Protein AF-A0A916WJA3-F1 (afdb_monomer_lite)

Sequence (221 aa):
MTQLPQGWVTLRSTSTRRLLWSAPPPGRLSLGFLVVILGLQFVIRAVLSWVFDTNGWPGVIVLLVALALAIISVYLFRSPGSEWARLNFDESLVRDGRVKTPFDQITDATFMTMQHRGHIDSYLGFGASVEKSTYVRVKSPHLPELDEASRELVAEVLRRSPIRIPEPVADKYDPTGKFGWMDHPNSLSKDEAIEFVLHTPESGEPVRAPERPKSIRVDED

Foldseek 3Di:
DDDDDADKDFQPFFDPDDPPPPDPPVPCCDPVNVVLVVVVVVLVVVLVVCVVPPDNPVNVVSVVVNVVVVVVCCVVVVQVPFRGWIAHPVQQWIDTRHDIAHLQQFAWWFWDWDDDPNWIWIWIFIGHPPDRRDIATQDTLPTGHGDQVSLVVVLVSLVSHNYDDDQQDCDPVRVPSPCSCVVRVGIDGSVQSNCCSNCPDDNPDDDDRPDDPDPDPPPDD

Radius of gyration: 24.75 Å; chains: 1; bounding box: 76×36×76 Å

pLDDT: mean 71.82, std 15.02, range [33.28, 94.56]

Secondary structure (DSSP, 8-state):
-PPPPPSEEE--BS----STT----TT---HHHHHHHHHHHHHHHHHHHHHTSS--HHHHHHHHHHHHHHHHHHHHHS-------EEETTTTEEEETTEEEEGGG--EEEEEEEEETTEEEEEEEEEETTEEEEEEEEE-SSSPPBPHHHHHHHHHHHHHS---PPPPP-BTTBTT-TTHHHHSTTB--HHHHHHHHHSPPPTTSPPPPP-PPP-------

Structure (mmCIF, N/CA/C/O backbone):
data_AF-A0A916WJA3-F1
#
_entry.id   AF-A0A916WJA3-F1
#
loop_
_atom_site.group_PDB
_atom_site.id
_atom_site.type_symbol
_atom_site.label_atom_id
_atom_site.label_alt_id
_atom_site.label_comp_id
_atom_site.label_asym_id
_atom_site.label_entity_id
_atom_site.label_seq_id
_atom_site.pdbx_PDB_ins_code
_atom_site.Cartn_x
_atom_site.Cartn_y
_atom_site.Cartn_z
_atom_site.occupancy
_atom_site.B_iso_or_equiv
_atom_site.auth_seq_id
_atom_site.auth_comp_id
_atom_site.auth_asym_id
_atom_site.auth_atom_id
_atom_site.pdbx_PDB_model_num
ATOM 1 N N . MET A 1 1 ? -26.137 -0.053 -5.778 1.00 49.47 1 MET A N 1
ATOM 2 C CA . MET A 1 1 ? -25.255 -1.237 -5.821 1.00 49.47 1 MET A CA 1
ATOM 3 C C . MET A 1 1 ? -24.320 -1.054 -7.002 1.00 49.47 1 MET A C 1
ATOM 5 O O . MET A 1 1 ? -24.767 -1.199 -8.132 1.00 49.47 1 MET A O 1
ATOM 9 N N . THR A 1 2 ? -23.083 -0.623 -6.755 1.00 61.38 2 THR A N 1
ATOM 10 C CA . THR A 1 2 ? -22.068 -0.442 -7.802 1.00 61.38 2 THR A CA 1
ATOM 11 C C . THR A 1 2 ? -21.658 -1.822 -8.315 1.00 61.38 2 THR A C 1
ATOM 13 O O . THR A 1 2 ? -21.335 -2.707 -7.523 1.00 61.38 2 THR A O 1
ATOM 16 N N . GLN A 1 3 ? -21.748 -2.050 -9.624 1.00 82.06 3 GLN A N 1
ATOM 17 C CA . GLN A 1 3 ? -21.348 -3.318 -10.229 1.00 82.06 3 GLN A CA 1
ATOM 18 C C . GLN A 1 3 ? -19.832 -3.485 -10.070 1.00 82.06 3 GLN A C 1
ATOM 20 O O . GLN A 1 3 ? -19.071 -2.611 -10.484 1.00 82.06 3 GLN A O 1
ATOM 25 N N . LEU A 1 4 ? -19.398 -4.583 -9.446 1.00 87.31 4 LEU A N 1
ATOM 26 C CA . LEU A 1 4 ? -17.973 -4.831 -9.242 1.00 87.31 4 LEU A CA 1
ATOM 27 C C . LEU A 1 4 ? -17.300 -5.186 -10.568 1.00 87.31 4 LEU A C 1
ATOM 29 O O . LEU A 1 4 ? -17.885 -5.910 -11.380 1.00 87.31 4 LEU A O 1
ATOM 33 N N . PRO A 1 5 ? -16.084 -4.676 -10.802 1.00 88.19 5 PRO A N 1
ATOM 34 C CA . PRO A 1 5 ? -15.369 -4.948 -12.030 1.00 88.19 5 PRO A CA 1
ATOM 35 C C . PRO A 1 5 ? -14.876 -6.396 -12.058 1.00 88.19 5 PRO A C 1
ATOM 37 O O . PRO A 1 5 ? -14.436 -6.933 -11.041 1.00 88.19 5 PRO A O 1
ATOM 40 N N . GLN A 1 6 ? -14.928 -7.000 -13.243 1.00 88.69 6 GLN A N 1
ATOM 41 C CA . GLN A 1 6 ? -14.417 -8.347 -13.486 1.00 88.69 6 GLN A CA 1
ATOM 42 C C . GLN A 1 6 ? -12.920 -8.307 -13.811 1.00 88.69 6 GLN A C 1
ATOM 44 O O . GLN A 1 6 ? -12.450 -7.436 -14.551 1.00 88.69 6 GLN A O 1
ATOM 49 N N . GLY A 1 7 ? -12.178 -9.279 -13.286 1.00 89.56 7 GLY A N 1
ATOM 50 C CA . GLY A 1 7 ? -10.743 -9.428 -13.487 1.00 89.56 7 GLY A CA 1
ATOM 51 C C . GLY A 1 7 ? -9.876 -8.408 -12.742 1.00 89.56 7 GLY A C 1
ATOM 52 O O . GLY A 1 7 ? -10.267 -7.794 -11.751 1.00 89.56 7 GLY A O 1
ATOM 53 N N . TRP A 1 8 ? -8.633 -8.262 -13.209 1.00 87.62 8 TRP A N 1
ATOM 54 C CA . TRP A 1 8 ? -7.636 -7.403 -12.572 1.00 87.62 8 TRP A CA 1
ATOM 55 C C . TRP A 1 8 ? -7.887 -5.925 -12.874 1.00 87.62 8 TRP A C 1
ATOM 57 O O . TRP A 1 8 ? -7.626 -5.452 -13.981 1.00 87.62 8 TRP A O 1
ATOM 67 N N . VAL A 1 9 ? -8.288 -5.173 -11.854 1.00 88.75 9 VAL A N 1
ATOM 68 C CA . VAL A 1 9 ? -8.380 -3.714 -11.890 1.00 88.75 9 VAL A CA 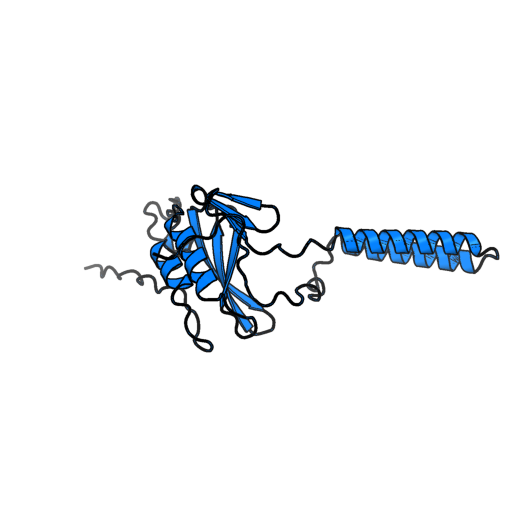1
ATOM 69 C C . VAL A 1 9 ? -7.153 -3.101 -11.255 1.00 88.75 9 VAL A C 1
ATOM 71 O O . VAL A 1 9 ? -6.703 -3.513 -10.193 1.00 88.75 9 VAL A O 1
ATOM 74 N N . THR A 1 10 ? -6.593 -2.099 -11.915 1.00 84.56 10 THR A N 1
ATOM 75 C CA . THR A 1 10 ? -5.439 -1.369 -11.392 1.00 84.56 10 THR A CA 1
ATOM 76 C C . THR A 1 10 ? -5.953 -0.203 -10.561 1.00 84.56 10 THR A C 1
ATOM 78 O O . THR A 1 10 ? -6.730 0.592 -11.087 1.00 84.56 10 THR A O 1
ATOM 81 N N . LEU A 1 11 ? -5.520 -0.073 -9.303 1.00 76.88 11 LEU A N 1
ATOM 82 C CA . LEU A 1 11 ? -5.806 1.129 -8.523 1.00 76.88 11 LEU A CA 1
ATOM 83 C C . LEU A 1 11 ? -5.098 2.299 -9.195 1.00 76.88 11 LEU A C 1
ATOM 85 O O . LEU A 1 11 ? -3.866 2.393 -9.204 1.00 76.88 11 LEU A O 1
ATOM 89 N N . ARG A 1 12 ? -5.882 3.160 -9.841 1.00 61.88 12 ARG A N 1
ATOM 90 C CA . ARG A 1 12 ? -5.359 4.231 -10.678 1.00 61.88 12 ARG A CA 1
ATOM 91 C C . ARG A 1 12 ? -4.970 5.404 -9.788 1.00 61.88 12 ARG A C 1
ATOM 93 O O . ARG A 1 12 ? -5.624 6.435 -9.776 1.00 61.88 12 ARG A O 1
ATOM 100 N N . SER A 1 13 ? -3.860 5.271 -9.065 1.00 53.88 13 SER A N 1
ATOM 101 C CA . SER A 1 13 ? -3.160 6.448 -8.551 1.00 53.88 13 SER A CA 1
ATOM 102 C C . SER A 1 13 ? -2.548 7.162 -9.753 1.00 53.88 13 SER A C 1
ATOM 104 O O . SER A 1 13 ? -1.545 6.727 -10.329 1.00 53.88 13 SER A O 1
ATOM 106 N N . THR A 1 14 ? -3.199 8.225 -10.217 1.00 42.72 14 THR A N 1
ATOM 107 C CA . THR A 1 14 ? -2.617 9.076 -11.251 1.00 42.72 14 THR A CA 1
ATOM 108 C C . THR A 1 14 ? -1.293 9.655 -10.722 1.00 42.72 14 THR A C 1
ATOM 110 O O . THR A 1 14 ? -1.189 10.095 -9.588 1.00 42.72 14 THR A O 1
ATOM 113 N N . SER A 1 15 ? -0.255 9.630 -11.560 1.00 39.31 15 SER A N 1
ATOM 114 C CA . SER A 1 15 ? 1.152 9.962 -11.267 1.00 39.31 15 SER A CA 1
ATOM 115 C C . SER A 1 15 ? 1.991 8.909 -10.532 1.00 39.31 15 SER A C 1
ATOM 117 O O . SER A 1 15 ? 2.261 8.964 -9.331 1.00 39.31 15 SER A O 1
ATOM 119 N N . THR A 1 16 ? 2.629 8.067 -11.342 1.00 38.56 16 THR A N 1
ATOM 120 C CA . THR A 1 16 ? 3.989 7.598 -11.052 1.00 38.56 16 THR A CA 1
ATOM 121 C C . THR A 1 16 ? 4.951 8.134 -12.111 1.00 38.56 16 THR A C 1
ATOM 123 O O . THR A 1 16 ? 5.572 7.386 -12.866 1.00 38.56 16 THR A O 1
ATOM 126 N N . ARG A 1 17 ? 5.109 9.463 -12.196 1.00 36.12 17 ARG A N 1
ATOM 127 C CA . ARG A 1 17 ? 6.334 10.013 -12.797 1.00 36.12 17 ARG A CA 1
ATOM 128 C C . ARG A 1 17 ? 7.438 10.046 -11.738 1.00 36.12 17 ARG A C 1
ATOM 130 O O . ARG A 1 17 ? 7.455 10.901 -10.867 1.00 36.12 17 ARG A O 1
ATOM 137 N N . ARG A 1 18 ? 8.408 9.144 -11.919 1.00 40.47 18 ARG A N 1
ATOM 138 C CA . ARG A 1 18 ? 9.789 9.195 -11.396 1.00 40.47 18 ARG A CA 1
ATOM 139 C C . ARG A 1 18 ? 9.963 9.129 -9.869 1.00 40.47 18 ARG A C 1
ATOM 141 O O . ARG A 1 18 ? 10.369 10.097 -9.240 1.00 40.47 18 ARG A O 1
ATOM 148 N N . LEU A 1 19 ? 9.924 7.904 -9.347 1.00 44.31 19 LEU A N 1
ATOM 149 C CA . LEU A 1 19 ? 10.770 7.476 -8.216 1.00 44.31 19 LEU A CA 1
ATOM 150 C C . LEU A 1 19 ? 12.229 7.167 -8.641 1.00 44.31 19 LEU A C 1
ATOM 152 O O . LEU A 1 19 ? 13.048 6.768 -7.828 1.00 44.31 19 LEU A O 1
ATOM 156 N N . LEU A 1 20 ? 12.587 7.385 -9.915 1.00 36.31 20 LEU A N 1
ATOM 157 C CA . LEU A 1 20 ? 13.882 6.992 -10.494 1.00 36.31 20 LEU A CA 1
ATOM 158 C C . LEU A 1 20 ? 15.037 8.001 -10.297 1.00 36.31 20 LEU A C 1
ATOM 160 O O . LEU A 1 20 ? 16.089 7.823 -10.900 1.00 36.31 20 LEU A O 1
ATOM 164 N N . TRP A 1 21 ? 14.851 9.068 -9.509 1.00 33.28 21 TRP A N 1
ATOM 165 C CA . TRP A 1 21 ? 15.881 10.103 -9.282 1.00 33.28 21 TRP A CA 1
ATOM 166 C C . TRP A 1 21 ? 16.101 10.453 -7.806 1.00 33.28 21 TRP A C 1
ATOM 168 O O . TRP A 1 21 ? 16.684 11.493 -7.505 1.00 33.28 21 TRP A O 1
ATOM 178 N N . SER A 1 22 ? 15.680 9.612 -6.859 1.00 38.25 22 SER A N 1
ATOM 179 C CA . SER A 1 22 ? 16.403 9.609 -5.589 1.00 38.25 22 SER A CA 1
ATOM 180 C C . SER A 1 22 ? 17.751 8.965 -5.880 1.00 38.25 22 SER A C 1
ATOM 182 O O . SER A 1 22 ? 17.839 7.744 -6.020 1.00 38.25 22 SER A O 1
ATOM 184 N N . ALA A 1 23 ? 18.791 9.794 -6.006 1.00 41.53 23 ALA A N 1
ATOM 185 C CA . ALA A 1 23 ? 20.144 9.336 -5.734 1.00 41.53 23 ALA A CA 1
ATOM 186 C C . ALA A 1 23 ? 20.084 8.438 -4.483 1.00 41.53 23 ALA A C 1
ATOM 188 O O . ALA A 1 23 ? 19.337 8.782 -3.554 1.00 41.53 23 ALA A O 1
ATOM 189 N N . PRO A 1 24 ? 20.772 7.279 -4.465 1.00 42.53 24 PRO A N 1
ATOM 190 C CA . PRO A 1 24 ? 20.816 6.454 -3.265 1.00 42.53 24 PRO A CA 1
ATOM 191 C C . PRO A 1 24 ? 21.131 7.379 -2.084 1.00 42.53 24 PRO A C 1
ATOM 193 O O . PRO A 1 24 ? 22.002 8.243 -2.237 1.00 42.53 24 PRO A O 1
ATOM 196 N N . PRO A 1 25 ? 20.381 7.292 -0.968 1.00 40.00 25 PRO A N 1
ATOM 197 C CA . PRO A 1 25 ? 20.554 8.220 0.139 1.00 40.00 25 PRO A CA 1
ATOM 198 C C . PRO A 1 25 ? 22.046 8.289 0.481 1.00 40.00 25 PRO A C 1
ATOM 200 O O . PRO A 1 25 ? 22.683 7.227 0.548 1.00 40.00 25 PRO A O 1
ATOM 203 N N . PRO A 1 26 ? 22.632 9.493 0.623 1.00 39.03 26 PRO A N 1
ATOM 204 C CA . PRO A 1 26 ? 24.050 9.628 0.926 1.00 39.03 26 PRO A CA 1
ATOM 205 C C . PRO A 1 26 ? 24.328 8.840 2.211 1.00 39.03 26 PRO A C 1
ATOM 207 O O . PRO A 1 26 ? 23.817 9.179 3.272 1.00 39.03 26 PRO A O 1
ATOM 210 N N . GLY A 1 2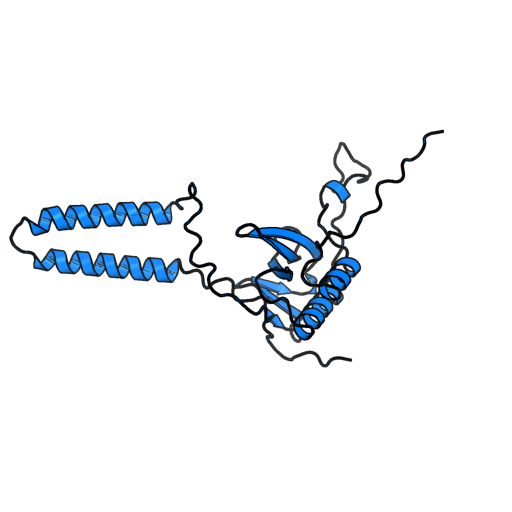7 ? 25.042 7.716 2.086 1.00 43.31 27 GLY A N 1
ATOM 211 C CA . GLY A 1 27 ? 25.304 6.783 3.191 1.00 43.31 27 GLY A CA 1
ATOM 212 C C . GLY A 1 27 ? 24.845 5.334 2.981 1.00 43.31 27 GLY A C 1
ATOM 213 O O . GLY A 1 27 ? 25.295 4.461 3.715 1.00 43.31 27 GLY A O 1
ATOM 214 N N . ARG A 1 28 ? 24.023 5.024 1.967 1.00 45.22 28 ARG A N 1
ATOM 215 C CA . ARG A 1 28 ? 23.730 3.635 1.552 1.00 45.22 28 ARG A CA 1
ATOM 216 C C . ARG A 1 28 ? 24.146 3.408 0.103 1.00 45.22 28 ARG A C 1
ATOM 218 O O . ARG A 1 28 ? 23.313 3.206 -0.777 1.00 45.22 28 ARG A O 1
ATOM 225 N N . LEU A 1 29 ? 25.454 3.425 -0.149 1.00 51.88 29 LEU A N 1
ATOM 226 C CA . LEU A 1 29 ? 25.991 2.753 -1.330 1.00 51.88 29 LEU A CA 1
ATOM 227 C C . LEU A 1 29 ? 25.698 1.267 -1.115 1.00 51.88 29 LEU A C 1
ATOM 229 O O . LEU A 1 29 ? 26.353 0.620 -0.300 1.00 51.88 29 LEU A O 1
ATOM 233 N N . SER A 1 30 ? 24.654 0.739 -1.756 1.00 60.44 30 SER A N 1
ATOM 234 C CA . SER A 1 30 ? 24.415 -0.701 -1.724 1.00 60.44 30 SER A CA 1
ATOM 235 C C . SER A 1 30 ? 25.691 -1.395 -2.203 1.00 60.44 30 SER A C 1
ATOM 237 O O . SER A 1 30 ? 26.372 -0.896 -3.102 1.00 60.44 30 SER A O 1
ATOM 239 N N . LEU A 1 31 ? 26.041 -2.529 -1.596 1.00 60.56 31 LEU A N 1
ATOM 240 C CA . LEU A 1 31 ? 27.260 -3.269 -1.935 1.00 60.56 31 LEU A CA 1
ATOM 241 C C . LEU A 1 31 ? 27.370 -3.496 -3.458 1.00 60.56 31 LEU A C 1
ATOM 243 O O . LEU A 1 31 ? 28.447 -3.363 -4.028 1.00 60.56 31 LEU A O 1
ATOM 247 N N . GLY A 1 32 ? 26.231 -3.697 -4.134 1.00 61.62 32 GLY A N 1
ATOM 248 C CA . GLY A 1 32 ? 26.143 -3.769 -5.594 1.00 61.62 32 GLY A CA 1
ATOM 249 C C . GLY A 1 32 ? 26.576 -2.492 -6.325 1.00 61.62 32 GLY A C 1
ATOM 250 O O . GLY A 1 32 ? 27.318 -2.574 -7.297 1.00 61.62 32 GLY A O 1
ATOM 251 N N . PHE A 1 33 ? 26.190 -1.305 -5.853 1.00 62.69 33 PHE A N 1
ATOM 252 C CA . PHE A 1 33 ? 26.620 -0.036 -6.453 1.00 62.69 33 PHE A CA 1
ATOM 253 C C . PHE A 1 33 ? 28.128 0.204 -6.271 1.00 62.69 33 PHE A C 1
ATOM 255 O O . PHE A 1 33 ? 28.798 0.693 -7.181 1.00 62.69 33 PHE A O 1
ATOM 262 N N . LEU A 1 34 ? 28.683 -0.207 -5.128 1.00 69.88 34 LEU A N 1
ATOM 263 C CA . LEU A 1 34 ? 30.118 -0.122 -4.847 1.00 69.88 34 LEU A CA 1
ATOM 264 C C . LEU A 1 34 ? 30.921 -1.090 -5.736 1.00 69.88 34 LEU A C 1
ATOM 266 O O . LEU A 1 34 ? 31.931 -0.695 -6.316 1.00 69.88 34 LEU A O 1
ATOM 270 N N . VAL A 1 35 ? 30.421 -2.316 -5.937 1.00 72.94 35 VAL A N 1
ATOM 271 C CA . VAL A 1 35 ? 30.985 -3.294 -6.886 1.00 72.94 35 VAL A CA 1
ATOM 272 C C . VAL A 1 35 ? 30.963 -2.757 -8.321 1.00 72.94 35 VAL A C 1
ATOM 274 O O . VAL A 1 35 ? 31.949 -2.914 -9.038 1.00 72.94 35 VAL A O 1
ATOM 277 N N . VAL A 1 36 ? 29.895 -2.065 -8.736 1.00 70.94 36 VAL A N 1
ATOM 278 C CA . VAL A 1 36 ? 29.819 -1.437 -10.067 1.00 70.94 36 VAL A CA 1
ATOM 279 C C . VAL A 1 36 ? 30.853 -0.319 -10.220 1.00 70.94 36 VAL A C 1
ATOM 281 O O . VAL A 1 36 ? 31.554 -0.285 -11.228 1.00 70.94 36 VAL A O 1
ATOM 284 N N . ILE A 1 37 ? 30.997 0.570 -9.230 1.00 73.00 37 ILE A N 1
ATOM 285 C CA . ILE A 1 37 ? 31.991 1.656 -9.281 1.00 73.00 37 ILE A CA 1
ATOM 286 C C . ILE A 1 37 ? 33.419 1.100 -9.303 1.00 73.00 37 ILE A C 1
ATOM 288 O O . ILE A 1 37 ? 34.231 1.544 -10.115 1.00 73.00 37 ILE A O 1
ATOM 292 N N . LEU A 1 38 ? 33.732 0.121 -8.449 1.00 77.25 38 LEU A N 1
ATOM 293 C CA . LEU A 1 38 ? 35.057 -0.507 -8.411 1.00 77.25 38 LEU A CA 1
ATOM 294 C C . LEU A 1 38 ? 35.360 -1.266 -9.706 1.00 77.25 38 LEU A C 1
ATOM 296 O O . LEU A 1 38 ? 36.458 -1.133 -10.245 1.00 77.25 38 LEU A O 1
ATOM 300 N N . GLY A 1 39 ? 34.379 -1.998 -10.241 1.00 76.38 39 GLY A N 1
ATOM 301 C CA . GLY A 1 39 ? 34.489 -2.670 -11.534 1.00 76.38 39 GLY A CA 1
ATOM 302 C C . GLY A 1 39 ? 34.737 -1.680 -12.672 1.00 76.38 39 GLY A C 1
ATOM 303 O O . GLY A 1 39 ? 35.631 -1.889 -13.489 1.00 76.38 39 GLY A O 1
ATOM 304 N N . LEU A 1 40 ? 34.021 -0.553 -12.684 1.00 76.62 40 LEU A N 1
ATOM 305 C CA . LEU A 1 40 ? 34.213 0.501 -13.675 1.00 76.62 40 LEU A CA 1
ATOM 306 C C . LEU A 1 40 ? 35.608 1.133 -13.572 1.00 76.62 40 LEU A C 1
ATOM 308 O O . LEU A 1 40 ? 36.266 1.318 -14.592 1.00 76.62 40 LEU A O 1
ATOM 312 N N . GLN A 1 41 ? 36.096 1.421 -12.362 1.00 75.38 41 GLN A N 1
ATOM 313 C CA . GLN A 1 41 ? 37.452 1.948 -12.178 1.00 75.38 41 GLN A CA 1
ATOM 314 C C . GLN A 1 41 ? 38.533 0.955 -12.607 1.00 75.38 41 GLN A C 1
ATOM 316 O O . GLN A 1 41 ? 39.533 1.366 -13.199 1.00 75.38 41 GLN A O 1
ATOM 321 N N . PHE A 1 42 ? 38.334 -0.337 -12.342 1.00 79.44 42 PHE A N 1
ATOM 322 C CA . PHE A 1 42 ? 39.243 -1.386 -12.790 1.00 79.44 42 PHE A CA 1
ATOM 323 C C . PHE A 1 42 ? 39.301 -1.453 -14.319 1.00 79.44 42 PHE A C 1
ATOM 325 O O . PHE A 1 42 ? 40.391 -1.428 -14.886 1.00 79.44 42 PHE A O 1
ATOM 332 N N . VAL A 1 43 ? 38.144 -1.443 -14.991 1.00 73.12 43 VAL A N 1
ATOM 333 C CA . VAL A 1 43 ? 38.067 -1.434 -16.460 1.00 73.12 43 VAL A CA 1
ATOM 334 C C . VAL A 1 43 ? 38.714 -0.178 -17.037 1.00 73.12 43 VAL A C 1
ATOM 336 O O . VAL A 1 43 ? 39.530 -0.286 -17.944 1.00 73.12 43 VAL A O 1
ATOM 339 N N . ILE A 1 44 ? 38.416 1.007 -16.496 1.00 75.50 44 ILE A N 1
ATOM 340 C CA . ILE A 1 44 ? 39.011 2.268 -16.960 1.00 75.50 44 ILE A CA 1
ATOM 341 C C . ILE A 1 44 ? 40.536 2.231 -16.821 1.00 75.50 44 ILE A C 1
ATOM 343 O O . ILE A 1 44 ? 41.235 2.594 -17.763 1.00 75.50 44 ILE A O 1
ATOM 347 N N . ARG A 1 45 ? 41.066 1.756 -15.685 1.00 73.56 45 ARG A N 1
ATOM 348 C CA . ARG A 1 45 ? 42.517 1.628 -15.476 1.00 73.56 45 ARG A CA 1
ATOM 349 C C . ARG A 1 45 ? 43.158 0.608 -16.411 1.00 73.56 45 ARG A C 1
ATOM 351 O O . ARG A 1 45 ? 44.205 0.914 -16.970 1.00 73.56 45 ARG A O 1
ATOM 358 N N . ALA A 1 46 ? 42.531 -0.551 -16.608 1.00 68.88 46 ALA A N 1
ATOM 359 C CA . ALA A 1 46 ? 43.024 -1.590 -17.509 1.00 68.88 46 ALA A CA 1
ATOM 360 C C . ALA A 1 46 ? 43.034 -1.118 -18.972 1.00 68.88 46 ALA A C 1
ATOM 362 O O . ALA A 1 46 ? 44.007 -1.340 -19.688 1.00 68.88 46 ALA A O 1
ATOM 363 N N . VAL A 1 47 ? 41.984 -0.407 -19.398 1.00 66.06 47 VAL A N 1
ATOM 364 C CA . VAL A 1 47 ? 41.890 0.190 -20.735 1.00 66.06 47 VAL A CA 1
ATOM 365 C C . VAL A 1 47 ? 42.919 1.306 -20.900 1.00 66.06 47 VAL A C 1
ATOM 367 O O . VAL A 1 47 ? 43.621 1.313 -21.901 1.00 66.06 47 VAL A O 1
ATOM 370 N N . LEU A 1 48 ? 43.081 2.203 -19.922 1.00 68.31 48 LEU A N 1
ATOM 371 C CA . LEU A 1 48 ? 44.113 3.247 -19.966 1.00 68.31 48 LEU A CA 1
ATOM 372 C C . LEU A 1 48 ? 45.517 2.649 -20.067 1.00 68.31 48 LEU A C 1
ATOM 374 O O . LEU A 1 48 ? 46.279 3.085 -20.919 1.00 68.31 48 LEU A O 1
ATOM 378 N N . SER A 1 49 ? 45.854 1.631 -19.268 1.00 67.94 49 SER A N 1
ATOM 379 C CA . SER A 1 49 ? 47.174 0.992 -19.349 1.00 67.94 49 SER A CA 1
ATOM 380 C C . SER A 1 49 ? 47.422 0.288 -20.686 1.00 67.94 49 SER A C 1
ATOM 382 O O . SER A 1 49 ? 48.561 0.229 -21.125 1.00 67.94 49 SER A O 1
ATOM 384 N N . TRP A 1 50 ? 46.370 -0.215 -21.342 1.00 60.56 50 TRP A N 1
ATOM 385 C CA . TRP A 1 50 ? 46.463 -0.927 -22.624 1.00 60.56 50 TRP A CA 1
ATOM 386 C C . TRP A 1 50 ? 46.387 -0.017 -23.856 1.00 60.56 50 TRP A C 1
ATOM 388 O O . TRP A 1 50 ? 46.976 -0.329 -24.883 1.00 60.56 50 TRP A O 1
ATOM 398 N N . VAL A 1 51 ? 45.681 1.115 -23.786 1.00 62.16 51 VAL A N 1
ATOM 399 C CA . VAL A 1 51 ? 45.597 2.096 -24.887 1.00 62.16 51 VAL A CA 1
ATOM 400 C C . VAL A 1 51 ? 46.959 2.732 -25.169 1.00 62.16 51 VAL A C 1
ATOM 402 O O . VAL A 1 51 ? 47.236 3.096 -26.310 1.00 62.16 51 VAL A O 1
ATOM 405 N N . PHE A 1 52 ? 47.833 2.811 -24.164 1.00 64.06 52 PHE A N 1
ATOM 406 C CA . PHE A 1 52 ? 49.219 3.239 -24.354 1.00 64.06 52 PHE A CA 1
ATOM 407 C C . PHE A 1 52 ? 50.135 2.152 -24.942 1.00 64.06 52 PHE A C 1
ATOM 409 O O . PHE A 1 52 ? 51.289 2.456 -25.227 1.00 64.06 52 PHE A O 1
ATOM 416 N N . ASP A 1 53 ? 49.636 0.934 -25.191 1.00 63.69 53 ASP A N 1
ATOM 417 C CA . ASP A 1 53 ? 50.420 -0.189 -25.716 1.00 63.69 53 ASP A CA 1
ATOM 418 C C . ASP A 1 53 ? 49.880 -0.660 -27.086 1.00 63.69 53 ASP A C 1
ATOM 420 O O . ASP A 1 53 ? 49.179 -1.656 -27.221 1.00 63.69 53 ASP A O 1
ATOM 424 N N . THR A 1 54 ? 50.157 0.160 -28.105 1.00 57.53 54 THR A N 1
ATOM 425 C CA . THR A 1 54 ? 50.198 -0.022 -29.582 1.00 57.53 54 THR A CA 1
ATOM 426 C C . THR A 1 54 ? 49.195 -0.908 -30.359 1.00 57.53 54 THR A C 1
ATOM 428 O O . THR A 1 54 ? 49.228 -0.887 -31.588 1.00 57.53 54 THR A O 1
ATOM 431 N N . ASN A 1 55 ? 48.262 -1.642 -29.752 1.00 67.00 55 ASN A N 1
ATOM 432 C CA . ASN A 1 55 ? 47.310 -2.493 -30.476 1.00 67.00 55 ASN A CA 1
ATOM 433 C C . ASN A 1 55 ? 45.909 -2.383 -29.858 1.00 67.00 55 ASN A C 1
ATOM 435 O O . ASN A 1 55 ? 45.475 -3.240 -29.100 1.00 67.00 55 ASN A O 1
ATOM 439 N N . GLY A 1 56 ? 45.208 -1.281 -30.147 1.00 64.12 56 GLY A N 1
ATOM 440 C CA . GLY A 1 56 ? 44.018 -0.838 -29.403 1.00 64.12 56 GLY A CA 1
ATOM 441 C C . GLY A 1 56 ? 42.712 -1.617 -29.627 1.00 64.12 56 GLY A C 1
ATOM 442 O O . GLY A 1 56 ? 41.729 -1.358 -28.932 1.00 64.12 56 GLY A O 1
ATOM 443 N N . TRP A 1 57 ? 42.658 -2.573 -30.561 1.00 65.81 57 TRP A N 1
ATOM 444 C CA . TRP A 1 57 ? 41.419 -3.303 -30.884 1.00 65.81 57 TRP A CA 1
ATOM 445 C C . TRP A 1 57 ? 40.875 -4.206 -29.751 1.00 65.81 57 TRP A C 1
ATOM 447 O O . TRP A 1 57 ? 39.652 -4.255 -29.595 1.00 65.81 57 TRP A O 1
ATOM 457 N N . PRO A 1 58 ? 41.693 -4.853 -28.889 1.00 69.12 58 PRO A N 1
ATOM 458 C CA . PRO A 1 58 ? 41.189 -5.605 -27.741 1.00 69.12 58 PRO A CA 1
ATOM 459 C C . PRO A 1 58 ? 40.564 -4.686 -26.681 1.00 69.12 58 PRO A C 1
ATOM 461 O O . PRO A 1 58 ? 39.597 -5.069 -26.025 1.00 69.12 58 PRO A O 1
ATOM 464 N N . GLY A 1 59 ? 41.052 -3.444 -26.556 1.00 68.31 59 GLY A N 1
ATOM 465 C CA . GLY A 1 59 ? 40.495 -2.444 -25.638 1.00 68.31 59 GLY A CA 1
ATOM 466 C C . GLY A 1 59 ? 39.052 -2.063 -25.982 1.00 68.31 59 GLY A C 1
ATOM 467 O O . GLY A 1 59 ? 38.227 -1.886 -25.085 1.00 68.31 59 GLY A O 1
ATOM 468 N N . VAL A 1 60 ? 38.715 -2.024 -27.275 1.00 73.00 60 VAL A N 1
ATOM 469 C CA . VAL A 1 60 ? 37.343 -1.774 -27.746 1.00 73.00 60 VAL A CA 1
ATOM 470 C C . VAL A 1 60 ? 36.401 -2.902 -27.317 1.00 73.00 60 VAL A C 1
ATOM 472 O O . VAL A 1 60 ? 35.297 -2.630 -26.849 1.00 73.00 60 VAL A O 1
ATOM 475 N N . ILE A 1 61 ? 36.838 -4.163 -27.407 1.00 77.06 61 ILE A N 1
ATOM 476 C CA . ILE A 1 61 ? 36.029 -5.322 -26.993 1.00 77.06 61 ILE A CA 1
ATOM 477 C C . ILE A 1 61 ? 35.754 -5.269 -25.486 1.00 77.06 61 ILE A C 1
ATOM 479 O O . ILE A 1 61 ? 34.607 -5.424 -25.067 1.00 77.06 61 ILE A O 1
ATOM 483 N N . VAL A 1 62 ? 36.774 -4.986 -24.669 1.00 73.25 62 VAL A N 1
ATOM 484 C CA . VAL A 1 62 ? 36.622 -4.871 -23.208 1.00 73.25 62 VAL A CA 1
ATOM 485 C C . VAL A 1 62 ? 35.661 -3.739 -22.836 1.00 73.25 62 VAL A C 1
ATOM 487 O O . VAL A 1 62 ? 34.790 -3.930 -21.985 1.00 73.25 62 VAL A O 1
ATOM 490 N N . LEU A 1 63 ? 35.762 -2.583 -23.502 1.00 73.81 63 LEU A N 1
ATOM 491 C CA . LEU A 1 63 ? 34.853 -1.456 -23.286 1.00 73.81 63 LEU A CA 1
ATOM 492 C C . LEU A 1 63 ? 33.400 -1.824 -23.624 1.00 73.81 63 LEU A C 1
ATOM 494 O O . LEU A 1 63 ? 32.495 -1.515 -22.849 1.00 73.81 63 LEU A O 1
ATOM 498 N N . LEU A 1 64 ? 33.172 -2.507 -24.750 1.00 80.88 64 LEU A N 1
ATOM 499 C CA . LEU A 1 64 ? 31.835 -2.943 -25.162 1.00 80.88 64 LEU A CA 1
ATOM 500 C C . LEU A 1 64 ? 31.237 -3.964 -24.187 1.00 80.88 64 LEU A C 1
ATOM 502 O O . LEU A 1 64 ? 30.062 -3.853 -23.841 1.00 80.88 64 LEU A O 1
ATOM 506 N N . VAL A 1 65 ? 32.037 -4.916 -23.695 1.00 82.25 65 VAL A N 1
ATOM 507 C CA . VAL A 1 65 ? 31.597 -5.892 -22.684 1.00 82.25 65 VAL A CA 1
ATOM 508 C C . VAL A 1 65 ? 31.242 -5.192 -21.371 1.00 82.25 65 VAL A C 1
ATOM 510 O O . VAL A 1 65 ? 30.184 -5.460 -20.800 1.00 82.25 65 VAL A O 1
ATOM 513 N N . ALA A 1 66 ? 32.072 -4.254 -20.910 1.00 77.38 66 ALA A N 1
ATOM 514 C CA . ALA A 1 66 ? 31.794 -3.481 -19.702 1.00 77.38 66 ALA A CA 1
ATOM 515 C C . ALA A 1 66 ? 30.520 -2.633 -19.843 1.00 77.38 66 ALA A C 1
ATOM 517 O O . ALA A 1 66 ? 29.700 -2.592 -18.924 1.00 77.38 66 ALA A O 1
ATOM 518 N N . LEU A 1 67 ? 30.314 -2.009 -21.006 1.00 80.62 67 LEU A N 1
ATOM 519 C CA . LEU A 1 67 ? 29.106 -1.245 -21.305 1.00 80.62 67 LEU A CA 1
ATOM 520 C C . LEU A 1 67 ? 27.862 -2.145 -21.327 1.00 80.62 67 LEU A C 1
ATOM 522 O O . LEU A 1 67 ? 26.846 -1.795 -20.729 1.00 80.62 67 LEU A O 1
ATOM 526 N N . ALA A 1 68 ? 27.943 -3.319 -21.956 1.00 83.31 68 ALA A N 1
ATOM 527 C CA . ALA A 1 68 ? 26.850 -4.287 -21.984 1.00 83.31 68 ALA A CA 1
ATOM 528 C C . ALA A 1 68 ? 26.483 -4.767 -20.572 1.00 83.31 68 ALA A C 1
ATOM 530 O O . ALA A 1 68 ? 25.307 -4.769 -20.212 1.00 83.31 68 ALA A O 1
ATOM 531 N N . LEU A 1 69 ? 27.475 -5.099 -19.739 1.00 79.75 69 LEU A N 1
ATOM 532 C CA . LEU A 1 69 ? 27.256 -5.484 -18.342 1.00 79.75 69 LEU A CA 1
ATOM 533 C C . LEU A 1 69 ? 26.650 -4.346 -17.515 1.00 79.75 69 LEU A C 1
ATOM 535 O O . LEU A 1 69 ? 25.757 -4.594 -16.707 1.00 79.75 69 LEU A O 1
ATOM 539 N N . ALA A 1 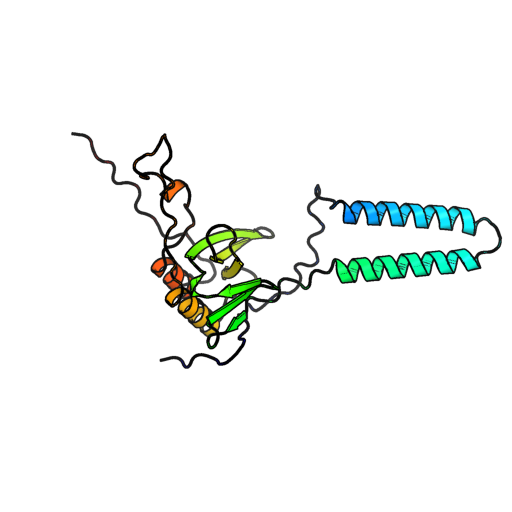70 ? 27.075 -3.099 -17.737 1.00 75.94 70 ALA A N 1
ATOM 540 C CA . ALA A 1 70 ? 26.474 -1.937 -17.090 1.00 75.94 70 ALA A CA 1
ATOM 541 C C . ALA A 1 70 ? 25.002 -1.759 -17.499 1.00 75.94 70 ALA A C 1
ATOM 543 O O . ALA A 1 70 ? 24.157 -1.534 -16.636 1.00 75.94 70 ALA A O 1
ATOM 544 N N . ILE A 1 71 ? 24.671 -1.926 -18.785 1.00 78.12 71 ILE A N 1
ATOM 545 C CA . ILE A 1 71 ? 23.288 -1.858 -19.285 1.00 78.12 71 ILE A CA 1
ATOM 546 C C . ILE A 1 71 ? 22.439 -2.990 -18.698 1.00 78.12 71 ILE A C 1
ATOM 548 O O . ILE A 1 71 ? 21.339 -2.726 -18.218 1.00 78.12 71 ILE A O 1
ATOM 552 N N . ILE A 1 72 ? 22.943 -4.230 -18.687 1.00 79.38 72 ILE A N 1
ATOM 553 C CA . ILE A 1 72 ? 22.253 -5.389 -18.098 1.00 79.38 72 ILE A CA 1
ATOM 554 C C . ILE A 1 72 ? 22.040 -5.171 -16.600 1.00 79.38 72 ILE A C 1
ATOM 556 O O . ILE A 1 72 ? 20.941 -5.389 -16.105 1.00 79.38 72 ILE A O 1
ATOM 560 N N . SER A 1 73 ? 23.056 -4.691 -15.884 1.00 71.19 73 SER A N 1
ATOM 561 C CA . SER A 1 73 ? 22.959 -4.358 -14.464 1.00 71.19 73 SER A CA 1
ATOM 562 C C . SER A 1 73 ? 21.884 -3.296 -14.237 1.00 71.19 73 SER A C 1
ATOM 564 O O . SER A 1 73 ? 20.957 -3.523 -13.469 1.00 71.19 73 SER A O 1
ATOM 566 N N . VAL A 1 74 ? 21.900 -2.188 -14.985 1.00 72.69 74 VAL A N 1
ATOM 567 C CA . VAL A 1 74 ? 20.838 -1.173 -14.914 1.00 72.69 74 VAL A CA 1
ATOM 568 C C . VAL A 1 74 ? 19.474 -1.774 -15.241 1.00 72.69 74 VAL A C 1
ATOM 570 O O . VAL A 1 74 ? 18.510 -1.433 -14.573 1.00 72.69 74 VAL A O 1
ATOM 573 N N . TYR A 1 75 ? 19.365 -2.672 -16.217 1.00 72.19 75 TYR A N 1
ATOM 574 C CA . TYR A 1 75 ? 18.101 -3.310 -16.579 1.00 72.19 75 TYR A CA 1
ATOM 575 C C . TYR A 1 75 ? 17.579 -4.257 -15.485 1.00 72.19 75 TYR A C 1
ATOM 577 O O . TYR A 1 75 ? 16.393 -4.227 -15.175 1.00 72.19 75 TYR A O 1
ATOM 585 N N . LEU A 1 76 ? 18.456 -5.046 -14.858 1.00 68.12 76 LEU A N 1
ATOM 586 C CA . LEU A 1 76 ? 18.110 -5.977 -13.779 1.00 68.12 76 LEU A CA 1
ATOM 587 C C . LEU A 1 76 ? 17.847 -5.260 -12.444 1.00 68.12 76 LEU A C 1
ATOM 589 O O . LEU A 1 76 ? 16.943 -5.644 -11.707 1.00 68.12 76 LEU A O 1
ATOM 593 N N . PHE A 1 77 ? 18.608 -4.203 -12.141 1.00 61.22 77 PHE A N 1
ATOM 594 C CA . PHE A 1 77 ? 18.430 -3.360 -10.951 1.00 61.22 77 PHE A CA 1
ATOM 595 C C . PHE A 1 77 ? 17.385 -2.266 -11.135 1.00 61.22 77 PHE A C 1
ATOM 597 O O . PHE A 1 77 ? 16.959 -1.651 -10.153 1.00 61.22 77 PHE A O 1
ATOM 604 N N . ARG A 1 78 ? 16.907 -2.048 -12.361 1.00 55.66 78 ARG A N 1
ATOM 605 C CA . ARG A 1 78 ? 15.635 -1.384 -12.606 1.00 55.66 78 ARG A CA 1
ATOM 606 C C . ARG A 1 78 ? 14.554 -2.359 -12.169 1.00 55.66 78 ARG A C 1
ATOM 608 O O . ARG A 1 78 ? 13.892 -2.987 -12.989 1.00 55.66 78 ARG A O 1
ATOM 615 N N . SER A 1 79 ? 14.405 -2.476 -10.847 1.00 44.56 79 SER A N 1
ATOM 616 C CA . SER A 1 79 ? 13.239 -3.074 -10.220 1.00 44.56 79 SER A CA 1
ATOM 617 C C . SER A 1 79 ? 12.035 -2.545 -10.995 1.00 44.56 79 SER A C 1
ATOM 619 O O . SER A 1 79 ? 11.934 -1.315 -11.126 1.00 44.56 79 SER A O 1
ATOM 621 N N . PRO A 1 80 ? 11.213 -3.410 -11.619 1.00 44.84 80 PRO A N 1
ATOM 622 C CA . PRO A 1 80 ? 9.983 -2.964 -12.249 1.00 44.84 80 PRO A CA 1
ATOM 623 C C . PRO A 1 80 ? 9.240 -2.206 -11.160 1.00 44.84 80 PRO A C 1
ATOM 625 O O . PRO A 1 80 ? 8.843 -2.802 -10.161 1.00 44.84 80 PRO A O 1
ATOM 628 N N . GLY A 1 81 ? 9.241 -0.873 -11.277 1.00 43.59 81 GLY A N 1
ATOM 629 C CA . GLY A 1 81 ? 8.824 0.008 -10.196 1.00 43.59 81 GLY A CA 1
ATOM 630 C C . GLY A 1 81 ? 7.460 -0.459 -9.739 1.00 43.59 81 GLY A C 1
ATOM 631 O O . GLY A 1 81 ? 6.612 -0.612 -10.612 1.00 43.59 81 GLY A O 1
ATOM 632 N N . SER A 1 82 ? 7.346 -0.771 -8.440 1.00 46.69 82 SER A N 1
ATOM 633 C CA . SER A 1 82 ? 6.151 -1.267 -7.739 1.00 46.69 82 SER A CA 1
ATOM 634 C C . SER A 1 82 ? 4.937 -1.277 -8.662 1.00 46.69 82 SER A C 1
ATOM 636 O O . SER A 1 82 ? 4.300 -0.232 -8.846 1.00 46.69 82 SER A O 1
ATOM 638 N N . GLU A 1 83 ? 4.715 -2.402 -9.360 1.00 52.47 83 GLU A N 1
ATOM 639 C CA . GLU A 1 83 ? 3.551 -2.516 -10.234 1.00 52.47 83 GLU A CA 1
ATOM 640 C C . GLU A 1 83 ? 2.342 -2.211 -9.359 1.00 52.47 83 GLU A C 1
ATOM 642 O O . GLU A 1 83 ? 2.169 -2.855 -8.325 1.00 52.47 83 GLU A O 1
ATOM 647 N N . TRP A 1 84 ? 1.586 -1.182 -9.747 1.00 63.62 84 TRP A N 1
ATOM 648 C CA . TRP A 1 84 ? 0.476 -0.628 -8.980 1.00 63.62 84 TRP A CA 1
ATOM 649 C C . TRP A 1 84 ? -0.374 -1.720 -8.342 1.00 63.62 84 TRP A C 1
ATOM 651 O O . TRP A 1 84 ? -0.652 -2.724 -9.002 1.00 63.62 84 TRP A O 1
ATOM 661 N N . ALA A 1 85 ? -0.823 -1.487 -7.108 1.00 76.69 85 ALA A N 1
ATOM 662 C CA . ALA A 1 85 ? -1.746 -2.379 -6.431 1.00 76.69 85 ALA A CA 1
ATOM 663 C C . ALA A 1 85 ? -2.934 -2.701 -7.358 1.00 76.69 85 ALA A C 1
ATOM 665 O O . ALA A 1 85 ? -3.653 -1.805 -7.814 1.00 76.69 85 ALA A O 1
ATOM 666 N N . ARG A 1 86 ? -3.090 -3.979 -7.706 1.00 87.06 86 ARG A N 1
ATOM 667 C CA . ARG A 1 86 ? -4.191 -4.480 -8.530 1.00 87.06 86 ARG A CA 1
ATOM 668 C C . ARG A 1 86 ? -5.142 -5.277 -7.666 1.00 87.06 86 ARG A C 1
ATOM 670 O O . ARG A 1 86 ? -4.711 -6.047 -6.815 1.00 87.06 86 ARG A O 1
ATOM 677 N N . LEU A 1 87 ? -6.425 -5.118 -7.924 1.00 89.56 87 LEU A N 1
ATOM 678 C CA . LEU A 1 87 ? -7.497 -5.806 -7.231 1.00 89.56 87 LEU A CA 1
ATOM 679 C C . LEU A 1 87 ? -8.166 -6.767 -8.205 1.00 89.56 87 LEU A C 1
ATOM 681 O O . LEU A 1 87 ? -8.426 -6.398 -9.347 1.00 89.56 87 LEU A O 1
ATOM 685 N N . ASN A 1 88 ? -8.446 -7.985 -7.763 1.00 92.44 88 ASN A N 1
ATOM 686 C CA . ASN A 1 88 ? -9.285 -8.935 -8.477 1.00 92.44 88 ASN A CA 1
ATOM 687 C C . ASN A 1 88 ? -10.405 -9.379 -7.534 1.00 92.44 88 ASN A C 1
ATOM 689 O O . ASN A 1 88 ? -10.145 -10.074 -6.553 1.00 92.44 88 ASN A O 1
ATOM 693 N N . PHE A 1 89 ? -11.636 -8.956 -7.817 1.00 91.50 89 PHE A N 1
ATOM 694 C CA . PHE A 1 89 ? -12.797 -9.259 -6.975 1.00 91.50 89 PHE A CA 1
ATOM 695 C C . PHE A 1 89 ? -13.388 -10.646 -7.237 1.00 91.50 89 PHE A C 1
ATOM 697 O O . PHE A 1 89 ? -14.042 -11.182 -6.345 1.00 91.50 89 PHE A O 1
ATOM 704 N N . ASP A 1 90 ? -13.120 -11.237 -8.405 1.00 92.00 90 ASP A N 1
ATOM 705 C CA . ASP A 1 90 ? -13.567 -12.591 -8.745 1.00 92.00 90 ASP A CA 1
ATOM 706 C C . ASP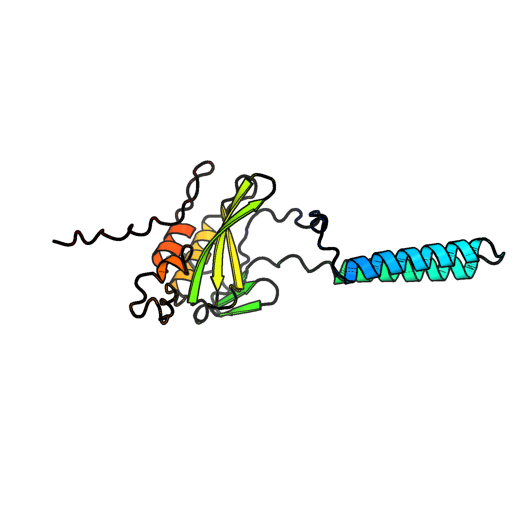 A 1 90 ? -12.785 -13.629 -7.929 1.00 92.00 90 ASP A C 1
ATOM 708 O O . ASP A 1 90 ? -13.358 -14.549 -7.352 1.00 92.00 90 ASP A O 1
ATOM 712 N N . GLU A 1 91 ? -11.467 -13.434 -7.823 1.00 92.00 91 GLU A N 1
ATOM 713 C CA . GLU A 1 91 ? -10.568 -14.293 -7.038 1.00 92.00 91 GLU A CA 1
ATOM 714 C C . GLU A 1 91 ? -10.382 -13.803 -5.589 1.00 92.00 91 GLU A C 1
ATOM 716 O O . GLU A 1 91 ? -9.768 -14.495 -4.783 1.00 92.00 91 GLU A O 1
ATOM 721 N N . SER A 1 92 ? -10.898 -12.614 -5.248 1.00 93.00 92 SER A N 1
ATOM 722 C CA . SER A 1 92 ? -10.680 -11.938 -3.957 1.00 93.00 92 SER A CA 1
ATOM 723 C C . SER A 1 92 ? -9.193 -11.793 -3.600 1.00 93.00 92 SER A C 1
ATOM 725 O O . SER A 1 92 ? -8.760 -12.122 -2.495 1.00 93.00 92 SER A O 1
ATOM 727 N N . LEU A 1 93 ? -8.398 -11.301 -4.557 1.00 91.31 93 LEU A N 1
ATOM 728 C CA . LEU A 1 93 ? -6.951 -11.119 -4.426 1.00 91.31 93 LEU A CA 1
ATOM 729 C C . LEU A 1 93 ? -6.544 -9.656 -4.605 1.00 91.31 93 LEU A C 1
ATOM 731 O O . LEU A 1 93 ? -6.970 -8.978 -5.542 1.00 91.31 93 LEU A O 1
ATOM 735 N N . VAL A 1 94 ? -5.632 -9.199 -3.754 1.00 88.75 94 VAL A N 1
ATOM 736 C CA . VAL A 1 94 ? -4.827 -7.993 -3.962 1.00 88.75 94 VAL A CA 1
ATOM 737 C C . VAL A 1 94 ? -3.470 -8.412 -4.500 1.00 88.75 94 VAL A C 1
ATOM 739 O O . VAL A 1 94 ? -2.895 -9.404 -4.061 1.00 88.75 94 VAL A O 1
ATOM 742 N N . ARG A 1 95 ? -2.928 -7.661 -5.451 1.00 85.62 95 ARG A N 1
ATOM 743 C CA . ARG A 1 95 ? -1.568 -7.844 -5.943 1.00 85.62 95 ARG A CA 1
ATOM 744 C C . ARG A 1 95 ? -0.793 -6.548 -5.817 1.00 85.62 95 ARG A C 1
ATOM 746 O O . ARG A 1 95 ? -1.160 -5.579 -6.468 1.00 85.62 95 ARG A O 1
ATOM 753 N N . ASP A 1 96 ? 0.306 -6.569 -5.075 1.00 77.94 96 ASP A N 1
ATOM 754 C CA . ASP A 1 96 ? 1.292 -5.486 -5.032 1.00 77.94 96 ASP A CA 1
ATOM 755 C C . ASP A 1 96 ? 2.615 -6.005 -5.605 1.00 77.94 96 ASP A C 1
ATOM 757 O O . ASP A 1 96 ? 3.244 -6.929 -5.072 1.00 77.94 96 ASP A O 1
ATOM 761 N N . GLY A 1 97 ? 3.004 -5.492 -6.775 1.00 77.12 97 GLY A N 1
ATOM 762 C CA . GLY A 1 97 ? 4.147 -6.022 -7.510 1.00 77.12 97 GLY A CA 1
ATOM 763 C C . GLY A 1 97 ? 4.009 -7.521 -7.816 1.00 77.12 97 GLY A C 1
ATOM 764 O O . GLY A 1 97 ? 3.206 -7.944 -8.655 1.00 77.12 97 GLY A O 1
ATOM 765 N N . ARG A 1 98 ? 4.838 -8.336 -7.152 1.00 75.56 98 ARG A N 1
ATOM 766 C CA . ARG A 1 98 ? 4.878 -9.804 -7.308 1.00 75.56 98 ARG A CA 1
ATOM 767 C C . ARG A 1 98 ? 4.099 -10.556 -6.230 1.00 75.56 98 ARG A C 1
ATOM 769 O O . ARG A 1 98 ? 3.869 -11.751 -6.398 1.00 75.56 98 ARG A O 1
ATOM 776 N N . VAL A 1 99 ? 3.715 -9.885 -5.149 1.00 77.19 99 VAL A N 1
ATOM 777 C CA . VAL A 1 99 ? 3.026 -10.506 -4.017 1.00 77.19 99 VAL A CA 1
ATOM 778 C C . VAL A 1 99 ? 1.530 -10.503 -4.299 1.00 77.19 99 VAL A C 1
ATOM 780 O O . VAL A 1 99 ? 0.981 -9.484 -4.714 1.00 77.19 99 VAL A O 1
ATOM 783 N N . LYS A 1 100 ? 0.882 -11.655 -4.113 1.00 86.50 100 LYS A N 1
ATOM 784 C CA . LYS A 1 100 ? -0.575 -11.796 -4.165 1.00 86.50 100 LYS A CA 1
ATOM 785 C C . LYS A 1 100 ? -1.076 -12.112 -2.762 1.00 86.50 100 LYS A C 1
ATOM 787 O O . LYS A 1 100 ? -0.651 -13.109 -2.187 1.00 86.50 100 LYS A O 1
ATOM 792 N N . THR A 1 101 ? -1.987 -11.294 -2.260 1.00 86.75 101 THR A N 1
ATOM 793 C CA . THR A 1 101 ? -2.559 -11.397 -0.920 1.00 86.75 101 THR A CA 1
ATOM 794 C C . THR A 1 101 ? -4.071 -11.577 -1.040 1.00 86.75 101 THR A C 1
ATOM 796 O O . THR A 1 101 ? -4.749 -10.678 -1.543 1.00 86.75 101 THR A O 1
ATOM 799 N N . PRO A 1 102 ? -4.619 -12.720 -0.616 1.00 91.75 102 PRO A N 1
ATOM 800 C CA . PRO A 1 102 ? -6.060 -12.915 -0.490 1.00 91.75 102 PRO A CA 1
ATOM 801 C C . PRO A 1 102 ? -6.717 -11.917 0.471 1.00 91.75 102 PRO A C 1
ATOM 803 O O . PRO A 1 102 ? -6.111 -11.534 1.471 1.00 91.75 102 PRO A O 1
ATOM 806 N N . PHE A 1 103 ? -7.954 -11.492 0.189 1.00 92.19 103 PHE A N 1
ATOM 807 C CA . PHE A 1 103 ? -8.673 -10.521 1.030 1.00 92.19 103 PHE A CA 1
ATOM 808 C C . PHE A 1 103 ? -8.880 -11.036 2.460 1.00 92.19 103 PHE A C 1
ATOM 810 O O . PHE A 1 103 ? -8.776 -10.276 3.415 1.00 92.19 103 PHE A O 1
ATOM 817 N N . ASP A 1 104 ? -9.111 -12.337 2.623 1.00 92.88 104 ASP A N 1
ATOM 818 C CA . ASP A 1 104 ? -9.260 -13.000 3.921 1.00 92.88 104 ASP A CA 1
ATOM 819 C C . ASP A 1 104 ? -7.960 -13.050 4.747 1.00 92.88 104 ASP A C 1
ATOM 821 O O . ASP A 1 104 ? -8.003 -13.292 5.950 1.00 92.88 104 ASP A O 1
ATOM 825 N N . GLN A 1 105 ? -6.808 -12.771 4.134 1.00 90.75 105 GLN A N 1
ATOM 826 C CA . GLN A 1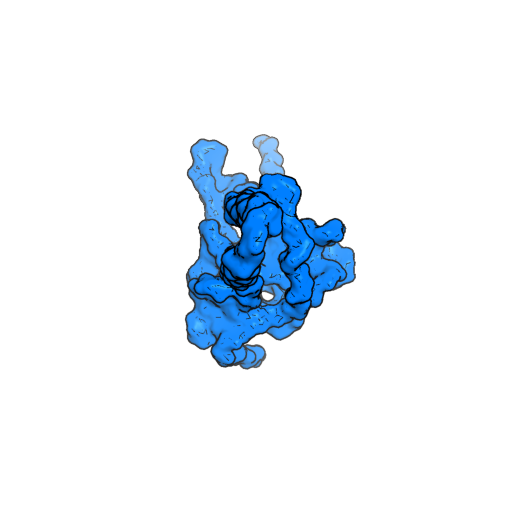 105 ? -5.511 -12.676 4.812 1.00 90.75 105 GLN A CA 1
ATOM 827 C C . GLN A 1 105 ? -5.129 -11.237 5.182 1.00 90.75 105 GLN A C 1
ATOM 829 O O . GLN A 1 105 ? -4.099 -11.014 5.820 1.00 90.75 105 GLN A O 1
ATOM 834 N N . ILE A 1 106 ? -5.946 -10.251 4.804 1.00 89.94 106 ILE A N 1
ATOM 835 C CA . ILE A 1 106 ? -5.749 -8.851 5.181 1.00 89.94 106 ILE A CA 1
ATOM 836 C C . ILE A 1 106 ? -6.339 -8.653 6.581 1.00 89.94 106 ILE A C 1
ATOM 838 O O . ILE A 1 106 ? -7.547 -8.484 6.755 1.00 89.94 106 ILE A O 1
ATOM 842 N N . THR A 1 107 ? -5.476 -8.713 7.591 1.00 90.31 107 THR A N 1
ATOM 843 C CA . THR A 1 107 ? -5.869 -8.693 9.007 1.00 90.31 107 THR A CA 1
ATOM 844 C C . THR A 1 107 ? -5.575 -7.372 9.705 1.00 90.31 107 THR A C 1
ATOM 846 O O . THR A 1 107 ? -6.221 -7.078 10.706 1.00 90.31 107 THR A O 1
ATOM 849 N N . ASP A 1 108 ? -4.661 -6.560 9.174 1.00 87.12 108 ASP A N 1
ATOM 850 C CA . ASP A 1 108 ? -4.273 -5.270 9.751 1.00 87.12 108 ASP A CA 1
ATOM 851 C C . ASP A 1 108 ? -4.413 -4.141 8.722 1.00 87.12 108 ASP A C 1
ATOM 853 O O . ASP A 1 108 ? -4.213 -4.328 7.515 1.00 87.12 108 ASP A O 1
ATOM 857 N N . ALA A 1 109 ? -4.738 -2.954 9.225 1.00 89.06 109 ALA A N 1
ATOM 858 C CA . ALA A 1 109 ? -4.792 -1.706 8.481 1.00 89.06 109 ALA A CA 1
ATOM 859 C C . ALA A 1 109 ? -4.078 -0.626 9.291 1.00 89.06 109 ALA A C 1
ATOM 861 O O . ALA A 1 109 ? -4.199 -0.554 10.509 1.00 89.06 109 ALA A O 1
ATOM 862 N N . THR A 1 110 ? -3.293 0.223 8.641 1.00 86.00 110 THR A N 1
ATOM 863 C CA . THR A 1 110 ? -2.481 1.229 9.321 1.00 86.00 110 THR A CA 1
ATOM 864 C C . THR A 1 110 ? -2.380 2.498 8.506 1.00 86.00 110 THR A C 1
ATOM 866 O O . THR A 1 110 ? -2.082 2.476 7.313 1.00 86.00 110 THR A O 1
ATOM 869 N N . PHE A 1 111 ? -2.540 3.616 9.193 1.00 85.19 111 PHE A N 1
ATOM 870 C CA . PHE A 1 111 ? -2.276 4.938 8.667 1.00 85.19 111 PHE A CA 1
ATOM 871 C C . PHE A 1 111 ? -0.781 5.269 8.730 1.00 85.19 111 PHE A C 1
ATOM 873 O O . PHE A 1 111 ? -0.133 5.115 9.761 1.00 85.19 111 PHE A O 1
ATOM 880 N N . MET A 1 112 ? -0.202 5.745 7.635 1.00 78.31 112 MET A N 1
ATOM 881 C CA . MET A 1 112 ? 1.195 6.166 7.605 1.00 78.31 112 MET A CA 1
ATOM 882 C C . MET A 1 112 ? 1.329 7.518 6.932 1.00 78.31 112 MET A C 1
ATOM 884 O O . MET A 1 112 ? 0.806 7.737 5.843 1.00 78.31 112 MET A O 1
ATOM 888 N N . THR A 1 113 ? 2.106 8.402 7.545 1.00 79.38 113 THR A N 1
ATOM 889 C CA . THR A 1 113 ? 2.564 9.630 6.906 1.00 79.38 113 THR A CA 1
ATOM 890 C C . THR A 1 113 ? 4.024 9.479 6.516 1.00 79.38 113 THR A C 1
ATOM 892 O O . THR A 1 113 ? 4.846 8.972 7.279 1.00 79.38 113 THR A O 1
ATOM 895 N N . MET A 1 114 ? 4.365 9.895 5.302 1.00 72.00 114 MET A N 1
ATOM 896 C CA . MET A 1 114 ? 5.750 9.940 4.846 1.00 72.00 114 MET A CA 1
ATOM 897 C C . MET A 1 114 ? 6.069 11.339 4.354 1.00 72.00 114 MET A C 1
ATOM 899 O O . MET A 1 114 ? 5.356 11.895 3.520 1.00 72.00 114 MET A O 1
ATOM 903 N N . GLN A 1 115 ? 7.169 11.900 4.852 1.00 72.50 115 GLN A N 1
ATOM 904 C CA . GLN A 1 115 ? 7.664 13.165 4.344 1.00 72.50 115 GLN A CA 1
ATOM 905 C C . GLN A 1 115 ? 8.467 12.925 3.060 1.00 72.50 115 GLN A C 1
ATOM 907 O O . GLN A 1 115 ? 9.502 12.260 3.071 1.00 72.50 115 GLN A O 1
ATOM 912 N N . HIS A 1 116 ? 8.011 13.488 1.947 1.00 65.19 116 HIS A N 1
ATOM 913 C CA . HIS A 1 116 ? 8.689 13.440 0.662 1.00 65.19 116 HIS A CA 1
ATOM 914 C C . HIS A 1 116 ? 8.911 14.856 0.127 1.00 65.19 116 HIS A C 1
ATOM 916 O O . HIS A 1 116 ? 7.964 15.602 -0.103 1.00 65.19 116 HIS A O 1
ATOM 922 N N . ARG A 1 117 ? 10.179 15.242 -0.082 1.00 68.31 117 ARG A N 1
ATOM 923 C CA . ARG A 1 117 ? 10.573 16.550 -0.655 1.00 68.31 117 ARG A CA 1
ATOM 924 C C . ARG A 1 117 ? 9.950 17.767 0.052 1.00 68.31 117 ARG A C 1
ATOM 926 O O . ARG A 1 117 ? 9.564 18.726 -0.600 1.00 68.31 117 ARG A O 1
ATOM 933 N N . GLY A 1 118 ? 9.856 17.727 1.382 1.00 70.81 118 GLY A N 1
ATOM 934 C CA . GLY A 1 118 ? 9.265 18.816 2.173 1.00 70.81 118 GLY A CA 1
ATOM 935 C C . GLY A 1 118 ? 7.736 18.780 2.264 1.00 70.81 118 GLY A C 1
ATOM 936 O O . GLY A 1 118 ? 7.148 19.666 2.873 1.00 70.81 118 GLY A O 1
ATOM 937 N N . HIS A 1 119 ? 7.098 17.743 1.722 1.00 70.81 119 HIS A N 1
ATOM 938 C CA . HIS A 1 119 ? 5.653 17.537 1.772 1.00 70.81 119 HIS A CA 1
ATOM 939 C C . HIS A 1 119 ? 5.305 16.281 2.558 1.00 70.81 119 HIS A C 1
ATOM 941 O O . HIS A 1 119 ? 6.103 15.352 2.598 1.00 70.81 119 HIS A O 1
ATOM 947 N N . ILE A 1 120 ? 4.136 16.256 3.193 1.00 76.69 120 ILE A N 1
ATOM 948 C CA . ILE A 1 120 ? 3.651 15.094 3.941 1.00 76.69 120 ILE A CA 1
ATOM 949 C C . ILE A 1 120 ? 2.603 14.391 3.083 1.00 76.69 120 ILE A C 1
ATOM 951 O O . ILE A 1 120 ? 1.535 14.942 2.825 1.00 76.69 120 ILE A O 1
ATOM 955 N N . ASP A 1 121 ? 2.924 13.178 2.650 1.00 78.25 121 ASP A N 1
ATOM 956 C CA . ASP A 1 121 ? 1.998 12.277 1.974 1.00 78.25 121 ASP A CA 1
ATOM 957 C C . ASP A 1 121 ? 1.366 11.335 3.004 1.00 78.25 121 ASP A C 1
ATOM 959 O O . ASP A 1 121 ? 2.035 10.903 3.946 1.00 78.25 121 ASP A O 1
ATOM 963 N N . SER A 1 122 ? 0.098 10.981 2.806 1.00 80.19 122 SER A N 1
ATOM 964 C CA . SER A 1 122 ? -0.631 10.030 3.650 1.00 80.19 122 SER A CA 1
ATOM 965 C C . SER A 1 122 ? -0.955 8.752 2.885 1.00 80.19 122 SER A C 1
ATOM 967 O O . SER A 1 122 ? -1.450 8.788 1.754 1.00 80.19 122 SER A O 1
ATOM 969 N N . TYR A 1 123 ? -0.704 7.617 3.524 1.00 82.44 123 TYR A N 1
ATOM 970 C CA . TYR A 1 123 ? -0.878 6.278 2.984 1.00 82.44 123 TYR A CA 1
ATOM 971 C C . TYR A 1 123 ? -1.717 5.436 3.939 1.00 82.44 123 TYR A C 1
ATOM 973 O O . TYR A 1 123 ? -1.564 5.516 5.157 1.00 82.44 123 TYR A O 1
ATOM 981 N N . LEU A 1 124 ? -2.558 4.586 3.366 1.00 84.69 124 LEU A N 1
ATOM 982 C CA . LEU A 1 124 ? -3.161 3.458 4.047 1.00 84.69 124 LEU A CA 1
ATOM 983 C C . LEU A 1 124 ? -2.370 2.203 3.672 1.00 84.69 124 LEU A C 1
ATOM 985 O O . LEU A 1 124 ? -2.358 1.796 2.511 1.00 84.69 124 LEU A O 1
ATOM 989 N N . GLY A 1 125 ? -1.695 1.603 4.645 1.00 84.88 125 GLY A N 1
ATOM 990 C CA . GLY A 1 125 ? -1.114 0.272 4.511 1.00 84.88 125 GLY A CA 1
ATOM 991 C C . GLY A 1 125 ? -2.093 -0.780 5.012 1.00 84.88 125 GLY A C 1
ATOM 992 O O . GLY A 1 125 ? -2.652 -0.613 6.091 1.00 84.88 125 GLY A O 1
ATOM 993 N N . PHE A 1 126 ? -2.283 -1.866 4.275 1.00 84.31 126 PHE A N 1
ATOM 994 C CA . PHE A 1 126 ? -3.050 -3.022 4.737 1.00 84.31 126 PHE A CA 1
ATOM 995 C C . PHE A 1 126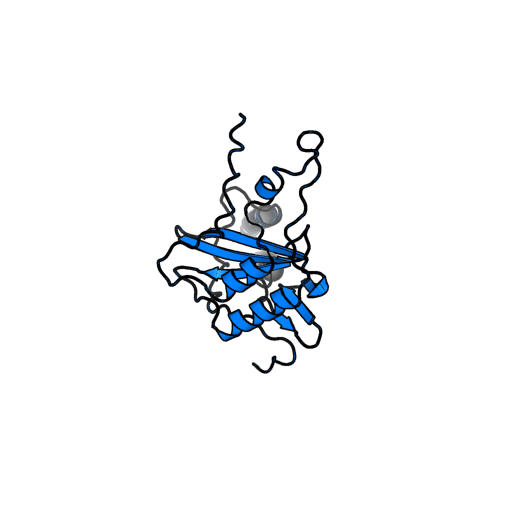 ? -2.390 -4.325 4.282 1.00 84.31 126 PHE A C 1
ATOM 997 O O . PHE A 1 126 ? -1.682 -4.370 3.272 1.00 84.31 126 PHE A O 1
ATOM 1004 N N . GLY A 1 127 ? -2.569 -5.386 5.062 1.00 84.19 127 GLY A N 1
ATOM 1005 C CA . GLY A 1 127 ? -1.976 -6.690 4.773 1.00 84.19 127 GLY A CA 1
ATOM 1006 C C . GLY A 1 127 ? -2.055 -7.651 5.953 1.00 84.19 127 GLY A C 1
ATOM 1007 O O . GLY A 1 127 ? -2.884 -7.483 6.847 1.00 84.19 127 GLY A O 1
ATOM 1008 N N . ALA A 1 128 ? -1.185 -8.659 5.943 1.00 79.38 128 ALA A N 1
ATOM 1009 C CA . ALA A 1 128 ? -1.032 -9.590 7.055 1.00 79.38 128 ALA A CA 1
ATOM 1010 C C . ALA A 1 128 ? -0.112 -8.982 8.132 1.00 79.38 128 ALA A C 1
ATOM 1012 O O . ALA A 1 128 ? 0.840 -8.275 7.801 1.00 79.38 128 ALA A O 1
ATOM 1013 N N . SER A 1 129 ? -0.380 -9.267 9.412 1.00 64.69 129 SER A N 1
ATOM 1014 C CA . SER A 1 129 ? 0.160 -8.548 10.589 1.00 64.69 129 SER A CA 1
ATOM 1015 C C . SER A 1 129 ? 1.685 -8.368 10.674 1.00 64.69 129 SER A C 1
ATOM 1017 O O . SER A 1 129 ? 2.143 -7.471 11.377 1.00 64.69 129 SER A O 1
ATOM 1019 N N . VAL A 1 130 ? 2.483 -9.182 9.977 1.00 53.75 130 VAL A N 1
ATOM 1020 C CA . VAL A 1 130 ? 3.958 -9.133 10.040 1.00 53.75 130 VAL A CA 1
ATOM 1021 C C . VAL A 1 130 ? 4.577 -8.467 8.805 1.00 53.75 130 VAL A C 1
ATOM 1023 O O . VAL A 1 130 ? 5.625 -7.833 8.899 1.00 53.75 130 VAL A O 1
ATOM 1026 N N . GLU A 1 131 ? 3.905 -8.533 7.656 1.00 58.44 131 GLU A N 1
ATOM 1027 C CA . GLU A 1 131 ? 4.347 -7.917 6.406 1.00 58.44 131 GLU A CA 1
ATOM 1028 C C . GLU A 1 131 ? 3.147 -7.253 5.730 1.00 58.44 131 GLU A C 1
ATOM 1030 O O . GLU A 1 131 ? 2.325 -7.888 5.062 1.00 58.44 131 GLU A O 1
ATOM 1035 N N . LYS A 1 132 ? 3.045 -5.933 5.909 1.00 64.75 132 LYS A N 1
ATOM 1036 C CA . LYS A 1 132 ? 2.087 -5.110 5.168 1.00 64.75 132 LYS A CA 1
ATOM 1037 C C . LYS A 1 132 ? 2.410 -5.217 3.691 1.00 64.75 132 LYS A C 1
ATOM 1039 O O . LYS A 1 132 ? 3.455 -4.750 3.238 1.00 64.75 132 LYS A O 1
ATOM 1044 N N . SER A 1 133 ? 1.510 -5.862 2.967 1.00 67.44 133 SER A N 1
ATOM 1045 C CA . SER A 1 133 ? 1.734 -6.261 1.588 1.00 67.44 133 SER A CA 1
ATOM 1046 C C . SER A 1 133 ? 1.196 -5.256 0.589 1.00 67.44 133 SER A C 1
ATOM 1048 O O . SER A 1 133 ? 1.457 -5.416 -0.595 1.00 67.44 133 SER A O 1
ATOM 1050 N N . THR A 1 134 ? 0.438 -4.240 1.011 1.00 74.00 134 THR A N 1
ATOM 1051 C CA . THR A 1 134 ? -0.086 -3.234 0.088 1.00 74.00 134 THR A CA 1
ATOM 1052 C C . THR A 1 134 ? -0.174 -1.864 0.740 1.00 74.00 134 THR A C 1
ATOM 1054 O O . THR A 1 134 ? -0.737 -1.704 1.822 1.00 74.00 134 THR A O 1
ATOM 1057 N N . TYR A 1 135 ? 0.355 -0.857 0.044 1.00 75.50 135 TYR A N 1
ATOM 1058 C CA . TYR A 1 135 ? 0.230 0.546 0.422 1.00 75.50 135 TYR A CA 1
ATOM 1059 C C . TYR A 1 135 ? -0.546 1.306 -0.640 1.00 75.50 135 TYR A C 1
ATOM 1061 O O . TYR A 1 135 ? -0.152 1.388 -1.803 1.00 75.50 135 TYR A O 1
ATOM 1069 N N . VAL A 1 136 ? -1.640 1.911 -0.212 1.00 76.50 136 VAL A N 1
ATOM 1070 C CA . VAL A 1 136 ? -2.482 2.752 -1.042 1.00 76.50 136 VAL A CA 1
ATOM 1071 C C . VAL A 1 136 ? -2.285 4.193 -0.597 1.00 76.50 136 VAL A C 1
ATOM 1073 O O . VAL A 1 136 ? -2.486 4.541 0.564 1.00 76.50 136 VAL A O 1
ATOM 1076 N N . ARG A 1 137 ? -1.842 5.051 -1.517 1.00 77.00 137 ARG A N 1
ATOM 1077 C CA . ARG A 1 137 ? -1.719 6.484 -1.241 1.00 77.00 137 ARG A CA 1
ATOM 1078 C C . ARG A 1 137 ? -3.107 7.098 -1.189 1.00 77.00 137 ARG A C 1
ATOM 1080 O O . ARG A 1 137 ? -3.809 7.065 -2.192 1.00 77.00 137 ARG A O 1
ATOM 1087 N N . VAL A 1 138 ? -3.444 7.703 -0.060 1.00 76.44 138 VAL A N 1
ATOM 1088 C CA . VAL A 1 138 ? -4.746 8.340 0.148 1.00 76.44 138 VAL A CA 1
ATOM 1089 C C . VAL A 1 138 ? -4.658 9.843 -0.108 1.00 76.44 138 VAL A C 1
ATOM 1091 O O . VAL A 1 138 ? -5.527 10.385 -0.777 1.00 76.44 138 VAL A O 1
ATOM 1094 N N . LYS A 1 139 ? -3.561 10.500 0.303 1.00 75.38 139 LYS A N 1
ATOM 1095 C CA . LYS A 1 139 ? -3.368 11.943 0.083 1.00 75.38 139 LYS A CA 1
ATOM 1096 C C . LYS A 1 139 ? -1.940 12.308 -0.298 1.00 75.38 139 LYS A C 1
ATOM 1098 O O . LYS A 1 139 ? -0.985 11.783 0.278 1.00 75.38 139 LYS A O 1
ATOM 1103 N N . SER A 1 140 ? -1.792 13.261 -1.215 1.00 71.50 140 SER A N 1
ATOM 1104 C CA . SER A 1 140 ? -0.529 13.954 -1.479 1.00 71.50 140 SER A CA 1
ATOM 1105 C C . SER A 1 140 ? -0.800 15.368 -1.989 1.00 71.50 140 SER A C 1
ATOM 1107 O O . SER A 1 140 ? -1.659 15.540 -2.846 1.00 71.50 140 SER A O 1
ATOM 1109 N N . PRO A 1 141 ? -0.051 16.388 -1.538 1.00 64.62 141 PRO A N 1
ATOM 1110 C CA . PRO A 1 141 ? -0.231 17.753 -2.030 1.00 64.62 141 PRO A CA 1
ATOM 1111 C C . PRO A 1 141 ? 0.212 17.956 -3.490 1.00 64.62 141 PRO A C 1
ATOM 1113 O O . PRO A 1 141 ? -0.125 18.977 -4.079 1.00 64.62 141 PRO A O 1
ATOM 1116 N N . HIS A 1 142 ? 0.969 17.020 -4.083 1.00 62.75 142 HIS A N 1
ATOM 1117 C CA . HIS A 1 142 ? 1.535 17.170 -5.441 1.00 62.75 142 HIS A CA 1
ATOM 1118 C C . HIS A 1 142 ? 1.259 16.002 -6.376 1.00 62.75 142 HIS A C 1
ATOM 1120 O O . HIS A 1 142 ? 1.659 16.032 -7.543 1.00 62.75 142 HIS A O 1
ATOM 1126 N N . LEU A 1 143 ? 0.640 14.941 -5.865 1.00 63.97 143 LEU A N 1
ATOM 1127 C CA . LEU A 1 143 ? 0.322 13.755 -6.640 1.00 63.97 143 LEU A CA 1
ATOM 1128 C C . LEU A 1 143 ? -1.194 13.566 -6.634 1.00 63.97 143 LEU A C 1
ATOM 1130 O O . LEU A 1 143 ? -1.809 13.719 -5.585 1.00 63.97 143 LEU A O 1
ATOM 1134 N N . PRO A 1 144 ? -1.788 13.232 -7.787 1.00 61.28 144 PRO A N 1
ATOM 1135 C CA . PRO A 1 144 ? -3.198 12.914 -7.886 1.00 61.28 144 PRO A CA 1
ATOM 1136 C C . PRO A 1 144 ? -3.622 11.870 -6.850 1.00 61.28 144 PRO A C 1
ATOM 1138 O O . PRO A 1 144 ? -2.994 10.813 -6.702 1.00 61.28 144 PRO A O 1
ATOM 1141 N N . GLU A 1 145 ? -4.697 12.199 -6.149 1.00 72.25 145 GLU A N 1
ATOM 1142 C CA . GLU A 1 145 ? -5.359 11.332 -5.182 1.00 72.25 145 GLU A CA 1
ATOM 1143 C C . GLU A 1 145 ? -6.083 10.179 -5.898 1.00 72.25 145 GLU A C 1
ATOM 1145 O O . GLU A 1 145 ? -6.173 10.141 -7.133 1.00 72.25 145 GLU A O 1
ATOM 1150 N N . LEU A 1 146 ? -6.566 9.203 -5.127 1.00 75.56 146 LEU A N 1
ATOM 1151 C CA . LEU A 1 146 ? -7.438 8.157 -5.662 1.00 75.56 146 LEU A CA 1
ATOM 1152 C C . LEU A 1 146 ? -8.735 8.786 -6.171 1.00 75.56 146 LEU A C 1
ATOM 1154 O O . LEU A 1 146 ? -9.404 9.530 -5.448 1.00 75.56 146 LEU A O 1
ATOM 1158 N N . ASP A 1 147 ? -9.117 8.434 -7.398 1.00 80.38 147 ASP A N 1
ATOM 1159 C CA . ASP A 1 147 ? -10.451 8.757 -7.886 1.00 80.38 147 ASP A CA 1
ATOM 1160 C C . ASP A 1 147 ? -11.528 8.063 -7.033 1.00 80.38 147 ASP A C 1
ATOM 1162 O O . ASP A 1 147 ? -11.265 7.085 -6.327 1.00 80.38 147 ASP A O 1
ATOM 1166 N N . GLU A 1 148 ? -12.749 8.600 -7.068 1.00 83.50 148 GLU A N 1
ATOM 1167 C CA . GLU A 1 148 ? -13.875 8.090 -6.272 1.00 83.50 148 GLU A CA 1
ATOM 1168 C C . GLU A 1 148 ? -14.104 6.590 -6.510 1.00 83.50 148 GLU A C 1
ATOM 1170 O O . GLU A 1 148 ? -14.247 5.817 -5.568 1.00 83.50 148 GLU A O 1
ATOM 1175 N N . ALA A 1 149 ? -14.018 6.152 -7.770 1.00 85.25 149 ALA A N 1
ATOM 1176 C CA . ALA A 1 149 ? -14.150 4.745 -8.128 1.00 85.25 149 ALA A CA 1
ATOM 1177 C C . ALA A 1 149 ? -13.068 3.877 -7.461 1.00 85.25 149 ALA A C 1
ATOM 1179 O O . ALA A 1 149 ? -13.384 2.834 -6.893 1.00 85.25 149 ALA A O 1
ATOM 1180 N N . SER A 1 150 ? -11.797 4.293 -7.473 1.00 85.19 150 SER A N 1
ATOM 1181 C CA . SER A 1 150 ? -10.734 3.548 -6.788 1.00 85.19 150 SER A CA 1
ATOM 1182 C C . SER A 1 150 ? -10.918 3.559 -5.270 1.00 85.19 150 SER A C 1
ATOM 1184 O O . SER A 1 150 ? -10.632 2.543 -4.637 1.00 85.19 150 SER A O 1
ATOM 1186 N N . ARG A 1 151 ? -11.417 4.655 -4.678 1.00 87.06 151 ARG A N 1
ATOM 1187 C CA . ARG A 1 151 ? -11.750 4.717 -3.243 1.00 87.06 151 ARG A CA 1
ATOM 1188 C C . ARG A 1 151 ? -12.853 3.722 -2.884 1.00 87.06 151 ARG A C 1
ATOM 1190 O O . ARG A 1 151 ? -12.675 2.951 -1.943 1.00 87.06 151 ARG A O 1
ATOM 1197 N N . GLU A 1 152 ? -13.926 3.651 -3.670 1.00 90.12 152 GLU A N 1
ATOM 1198 C CA . GLU A 1 152 ? -14.991 2.657 -3.482 1.00 90.12 152 GLU A CA 1
ATOM 1199 C C . GLU A 1 152 ? -14.468 1.217 -3.584 1.00 90.12 152 GLU A C 1
ATOM 1201 O O . GLU A 1 152 ? -14.823 0.372 -2.759 1.00 90.12 152 GLU A O 1
ATOM 1206 N N . LEU A 1 153 ? -13.591 0.930 -4.554 1.00 90.56 153 LEU A N 1
ATOM 1207 C CA . LEU A 1 153 ? -13.003 -0.404 -4.712 1.00 90.56 153 LEU A CA 1
ATOM 1208 C C . LEU A 1 153 ? -12.121 -0.782 -3.518 1.00 90.56 153 LEU A C 1
ATOM 1210 O O . LEU A 1 153 ? -12.226 -1.899 -3.015 1.00 90.56 153 LEU A O 1
ATOM 1214 N N . VAL A 1 154 ? -11.277 0.131 -3.033 1.00 89.69 154 VAL A N 1
ATOM 1215 C CA . VAL A 1 154 ? -10.460 -0.116 -1.833 1.00 89.69 154 VAL A CA 1
ATOM 1216 C C . VAL A 1 154 ? -11.356 -0.311 -0.612 1.00 89.69 154 VAL A C 1
ATOM 1218 O O . VAL A 1 154 ? -11.153 -1.265 0.136 1.00 89.69 154 VAL A O 1
ATOM 1221 N N . ALA A 1 155 ? -12.383 0.521 -0.432 1.00 92.75 155 ALA A N 1
ATOM 1222 C CA . ALA A 1 155 ? -13.343 0.362 0.657 1.00 92.75 155 ALA A CA 1
ATOM 1223 C C . ALA A 1 155 ? -14.030 -1.014 0.617 1.00 92.75 155 ALA A C 1
ATOM 1225 O O . ALA A 1 155 ? -14.189 -1.656 1.653 1.00 92.75 155 ALA A O 1
ATOM 1226 N N . GLU A 1 156 ? -14.383 -1.512 -0.569 1.00 93.88 156 GLU A N 1
ATOM 1227 C CA . GLU A 1 156 ? -14.967 -2.844 -0.725 1.00 93.88 156 GLU A CA 1
ATOM 1228 C C . GLU A 1 156 ? -13.990 -3.972 -0.356 1.00 93.88 156 GLU A C 1
ATOM 1230 O O . GLU A 1 156 ? -14.388 -4.942 0.293 1.00 93.88 156 GLU A O 1
ATOM 1235 N N . VAL A 1 157 ? -12.703 -3.838 -0.695 1.00 91.94 157 VAL A N 1
ATOM 1236 C CA . VAL A 1 157 ? -11.662 -4.774 -0.235 1.00 91.94 157 VAL A CA 1
ATOM 1237 C C . VAL A 1 157 ? -11.604 -4.791 1.292 1.00 91.94 157 VAL A C 1
ATOM 1239 O O . VAL A 1 157 ? -11.660 -5.864 1.894 1.00 91.94 157 VAL A O 1
ATOM 1242 N N . LEU A 1 158 ? -11.558 -3.619 1.934 1.00 92.31 158 LEU A N 1
ATOM 1243 C CA . LEU A 1 158 ? -11.500 -3.501 3.396 1.00 92.31 158 LEU A CA 1
ATOM 1244 C C . LEU A 1 158 ? -12.742 -4.102 4.074 1.00 92.31 158 LEU A C 1
ATOM 1246 O O . LEU A 1 158 ? -12.618 -4.788 5.090 1.00 92.31 158 LEU A O 1
ATOM 1250 N N . ARG A 1 159 ? -13.937 -3.928 3.490 1.00 94.56 159 ARG A N 1
ATOM 1251 C CA . ARG A 1 159 ? -15.178 -4.554 3.986 1.00 94.56 159 ARG A CA 1
ATOM 1252 C C . ARG A 1 159 ? -15.080 -6.077 4.004 1.00 94.56 159 ARG A C 1
ATOM 1254 O O . ARG A 1 159 ? -15.457 -6.693 5.005 1.00 94.56 159 ARG A O 1
ATOM 1261 N N . ARG A 1 160 ? -14.548 -6.671 2.930 1.00 93.38 160 ARG A N 1
ATOM 1262 C CA . ARG A 1 160 ? -14.383 -8.129 2.764 1.00 93.38 160 ARG A CA 1
ATOM 1263 C C . ARG A 1 160 ? -13.219 -8.718 3.560 1.00 93.38 160 ARG A C 1
ATOM 1265 O O . ARG A 1 160 ? -13.182 -9.925 3.767 1.00 93.38 160 ARG A O 1
ATOM 1272 N N . SER A 1 161 ? -12.300 -7.878 4.019 1.00 92.44 161 SER A N 1
ATOM 1273 C CA . SER A 1 161 ? -11.106 -8.290 4.758 1.00 92.44 161 SER A CA 1
ATOM 1274 C C . SER A 1 161 ? -11.394 -8.445 6.255 1.00 92.44 161 SER A C 1
ATOM 1276 O O . SER A 1 161 ? -12.134 -7.632 6.802 1.00 92.44 161 SER A O 1
ATOM 1278 N N . PRO A 1 162 ? -10.850 -9.428 6.987 1.00 93.25 162 PRO A N 1
ATOM 1279 C CA . PRO A 1 162 ? -11.070 -9.590 8.427 1.00 93.25 162 PRO A CA 1
ATOM 1280 C C . PRO A 1 162 ? -10.167 -8.666 9.263 1.00 93.25 162 PRO A C 1
ATOM 1282 O O . PRO A 1 162 ? -9.510 -9.107 10.203 1.00 93.25 162 PRO A O 1
ATOM 1285 N N . ILE A 1 163 ? -10.156 -7.373 8.931 1.00 89.69 163 ILE A N 1
ATOM 1286 C CA . ILE A 1 163 ? -9.325 -6.372 9.603 1.00 89.69 163 ILE A CA 1
ATOM 1287 C C . ILE A 1 163 ? -9.763 -6.210 11.055 1.00 89.69 163 ILE A C 1
ATOM 1289 O O . ILE A 1 163 ? -10.945 -5.988 11.341 1.00 89.69 163 ILE A O 1
ATOM 1293 N N . ARG A 1 164 ? -8.792 -6.297 11.961 1.00 85.88 164 ARG A N 1
ATOM 1294 C CA . ARG A 1 164 ? -8.948 -6.043 13.392 1.00 85.88 164 ARG A CA 1
ATOM 1295 C C . ARG A 1 164 ? -7.731 -5.271 13.882 1.00 85.88 164 ARG A C 1
ATOM 1297 O O . ARG A 1 164 ? -6.639 -5.428 13.348 1.00 85.88 164 ARG A O 1
ATOM 1304 N N . ILE A 1 165 ? -7.923 -4.454 14.913 1.00 80.69 165 ILE A N 1
ATOM 1305 C CA . ILE A 1 165 ? -6.788 -3.842 15.604 1.00 80.69 165 ILE A CA 1
ATOM 1306 C C . ILE A 1 165 ? -5.977 -4.989 16.231 1.00 80.69 165 ILE A C 1
ATOM 1308 O O . ILE A 1 165 ? -6.595 -5.851 16.866 1.00 80.69 165 ILE A O 1
ATOM 1312 N N . PRO A 1 166 ? -4.644 -5.036 16.044 1.00 74.50 166 PRO A N 1
ATOM 1313 C CA . PRO A 1 166 ? -3.811 -6.045 16.682 1.00 74.50 166 PRO A CA 1
ATOM 1314 C C . PRO A 1 166 ? -4.059 -6.068 18.190 1.00 74.50 166 PRO A C 1
ATOM 1316 O O . PRO A 1 166 ? -4.123 -5.015 18.830 1.00 74.50 166 PRO A O 1
ATOM 1319 N N . GLU A 1 167 ? -4.238 -7.264 18.748 1.00 71.94 167 GLU A N 1
ATOM 1320 C CA . GLU A 1 167 ? -4.406 -7.404 20.190 1.00 71.94 167 GLU A CA 1
ATOM 1321 C C . GLU A 1 167 ? -3.116 -6.969 20.902 1.00 71.94 167 GLU A C 1
ATOM 1323 O O . GLU A 1 167 ? -2.023 -7.269 20.410 1.00 71.94 167 GLU A O 1
ATOM 1328 N N . PRO A 1 168 ? -3.225 -6.277 22.053 1.00 67.62 168 PRO A N 1
ATOM 1329 C CA . PRO A 1 168 ? -2.083 -6.000 22.911 1.00 67.62 168 PRO A CA 1
ATOM 1330 C C . PRO A 1 168 ? -1.305 -7.286 23.164 1.00 67.62 168 PRO A C 1
ATOM 1332 O O . PRO A 1 168 ? -1.879 -8.287 23.603 1.00 67.62 168 PRO A O 1
ATOM 1335 N N . VAL A 1 169 ? 0.003 -7.270 22.929 1.00 66.69 169 VAL A N 1
ATOM 1336 C CA . VAL A 1 169 ? 0.834 -8.377 23.391 1.00 66.69 169 VAL A CA 1
ATOM 1337 C C . VAL A 1 169 ? 0.865 -8.280 24.911 1.00 66.69 169 VAL A C 1
ATOM 1339 O O . VAL A 1 169 ? 1.341 -7.288 25.455 1.00 66.69 169 VAL A O 1
ATOM 1342 N N . ALA A 1 170 ? 0.325 -9.288 25.600 1.00 61.91 170 ALA A N 1
ATOM 1343 C CA . ALA A 1 170 ? 0.404 -9.365 27.052 1.00 61.91 170 ALA A CA 1
ATOM 1344 C C . ALA A 1 170 ? 1.883 -9.464 27.466 1.00 61.91 170 ALA A C 1
ATOM 1346 O O . ALA A 1 170 ? 2.492 -10.534 27.400 1.00 61.91 170 ALA A O 1
ATOM 1347 N N . ASP A 1 171 ? 2.470 -8.331 27.841 1.00 66.44 171 ASP A N 1
ATOM 1348 C CA . ASP A 1 171 ? 3.835 -8.247 28.344 1.00 66.44 171 ASP A CA 1
ATOM 1349 C C . ASP A 1 171 ? 3.837 -8.449 29.864 1.00 66.44 171 ASP A C 1
ATOM 1351 O O . ASP A 1 171 ? 2.867 -8.173 30.571 1.00 66.44 171 ASP A O 1
ATOM 1355 N N . LYS A 1 172 ? 4.972 -8.888 30.402 1.00 75.38 172 LYS A N 1
ATOM 1356 C CA . LYS A 1 172 ? 5.222 -9.025 31.837 1.00 75.38 172 LYS A CA 1
ATOM 1357 C C . LYS A 1 172 ? 4.925 -7.734 32.612 1.00 75.38 172 LYS A C 1
ATOM 1359 O O . LYS A 1 172 ? 4.575 -7.807 33.789 1.00 75.38 172 LYS A O 1
ATOM 1364 N N . TYR A 1 173 ? 5.085 -6.575 31.971 1.00 70.44 173 TYR A N 1
ATOM 1365 C CA . TYR A 1 173 ? 4.864 -5.254 32.565 1.00 70.44 173 TYR A CA 1
ATOM 1366 C C . TYR A 1 173 ? 3.497 -4.635 32.226 1.00 70.44 173 TYR A C 1
ATOM 1368 O O . TYR A 1 173 ? 3.126 -3.639 32.841 1.00 70.44 173 TYR A O 1
ATOM 1376 N N . ASP A 1 174 ? 2.730 -5.241 31.314 1.00 69.50 174 ASP A N 1
ATOM 1377 C CA . ASP A 1 174 ? 1.333 -4.891 31.029 1.00 69.50 174 ASP A CA 1
ATOM 1378 C C . ASP A 1 174 ? 0.493 -6.164 30.814 1.00 69.50 174 ASP A C 1
ATOM 1380 O O . ASP A 1 174 ? 0.068 -6.474 29.697 1.00 69.50 174 ASP A O 1
ATOM 1384 N N . PRO A 1 175 ? 0.219 -6.920 31.893 1.00 70.62 175 PRO A N 1
ATOM 1385 C CA . PRO A 1 175 ? -0.561 -8.155 31.812 1.00 70.62 175 PRO A CA 1
ATOM 1386 C C . PRO A 1 175 ? -2.019 -7.912 31.392 1.00 70.62 175 PRO A C 1
ATOM 1388 O O . PRO A 1 175 ? -2.728 -8.853 31.049 1.00 70.62 175 PRO A O 1
ATOM 1391 N N . THR A 1 176 ? -2.477 -6.660 31.442 1.00 68.88 176 THR A N 1
ATOM 1392 C CA . THR A 1 176 ? -3.840 -6.253 31.084 1.00 68.88 176 THR A CA 1
ATOM 1393 C C . THR A 1 176 ? -3.968 -5.754 29.648 1.00 68.88 176 THR A C 1
ATOM 1395 O O . THR A 1 176 ? -5.087 -5.518 29.197 1.00 68.88 176 THR A O 1
ATOM 1398 N N . GLY A 1 177 ? -2.852 -5.550 28.939 1.00 67.56 177 GLY A N 1
ATOM 1399 C CA . GLY A 1 177 ? -2.839 -4.948 27.606 1.00 67.56 177 GLY A CA 1
ATOM 1400 C C . GLY A 1 177 ? -3.384 -3.515 27.567 1.00 67.56 177 GLY A C 1
ATOM 1401 O O . GLY A 1 177 ? -3.787 -3.033 26.505 1.00 67.56 177 GLY A O 1
ATOM 1402 N N . LYS A 1 178 ? -3.432 -2.825 28.716 1.00 68.75 178 LYS A N 1
ATOM 1403 C CA . LYS A 1 178 ? -4.015 -1.480 28.864 1.00 68.75 178 LYS A CA 1
ATOM 1404 C C . LYS A 1 178 ? -3.285 -0.448 27.998 1.00 68.75 178 LYS A C 1
ATOM 1406 O O . LYS A 1 178 ? -3.877 0.562 27.607 1.00 68.75 178 LYS A O 1
ATOM 1411 N N . PHE A 1 179 ? -2.022 -0.707 27.681 1.00 65.75 179 PHE A N 1
ATOM 1412 C CA . PHE A 1 179 ? -1.157 0.119 26.852 1.00 65.75 179 PHE A CA 1
ATOM 1413 C C . PHE A 1 179 ? -0.943 -0.441 25.443 1.00 65.75 179 PHE A C 1
ATOM 1415 O O . PHE A 1 179 ? -0.246 0.200 24.668 1.00 65.75 179 PHE A O 1
ATOM 1422 N N . GLY A 1 180 ? -1.591 -1.540 25.038 1.00 63.97 180 GLY A N 1
ATOM 1423 C CA . GLY A 1 180 ? -1.382 -2.119 23.698 1.00 63.97 180 GLY A CA 1
ATOM 1424 C C . GLY A 1 180 ? -1.757 -1.201 22.530 1.00 63.97 180 GLY A C 1
ATOM 1425 O O . GLY A 1 180 ? -1.283 -1.359 21.408 1.00 63.97 180 GLY A O 1
ATOM 1426 N N . TRP A 1 181 ? -2.564 -0.168 22.780 1.00 63.91 181 TRP A N 1
ATOM 1427 C CA . TRP A 1 181 ? -2.818 0.882 21.795 1.00 63.91 181 TRP A CA 1
ATOM 1428 C C . TRP A 1 181 ? -1.584 1.763 21.528 1.00 63.91 181 TRP A C 1
ATOM 1430 O O . TRP A 1 181 ? -1.496 2.333 20.439 1.00 63.91 181 TRP A O 1
ATOM 1440 N N . MET A 1 182 ? -0.655 1.880 22.487 1.00 69.50 182 MET A N 1
ATOM 1441 C CA . MET A 1 182 ? 0.634 2.562 22.321 1.00 69.50 182 MET A CA 1
ATOM 1442 C C . MET A 1 182 ? 1.588 1.762 21.432 1.00 69.50 182 MET A C 1
ATOM 1444 O O . MET A 1 182 ? 2.410 2.372 20.752 1.00 69.50 182 MET A O 1
ATOM 1448 N N . ASP A 1 183 ? 1.447 0.434 21.388 1.00 69.12 183 ASP A N 1
ATOM 1449 C CA . ASP A 1 183 ? 2.250 -0.440 20.521 1.00 69.12 183 ASP A CA 1
ATOM 1450 C C . ASP A 1 183 ? 1.830 -0.316 19.049 1.00 69.12 183 ASP A C 1
ATOM 1452 O O . ASP A 1 183 ? 2.645 -0.425 18.130 1.00 69.12 183 ASP A O 1
ATOM 1456 N N . HIS A 1 184 ? 0.551 -0.002 18.821 1.00 74.12 184 HIS A N 1
ATOM 1457 C CA . HIS A 1 184 ? -0.047 0.149 17.496 1.00 74.12 184 HIS A CA 1
ATOM 1458 C C . HIS A 1 184 ? -0.780 1.496 17.348 1.00 74.12 184 HIS A C 1
ATOM 1460 O O . HIS A 1 184 ? -1.996 1.518 17.110 1.00 74.12 184 HIS A O 1
ATOM 1466 N N . PRO A 1 185 ? -0.075 2.643 17.461 1.00 74.00 185 PRO A N 1
ATOM 1467 C CA . PRO A 1 185 ? -0.698 3.971 17.501 1.00 74.00 185 PRO A CA 1
ATOM 1468 C C . PRO A 1 185 ? -1.327 4.368 16.163 1.00 74.00 185 PRO A C 1
ATOM 1470 O O . PRO A 1 185 ? -2.213 5.212 16.111 1.00 74.00 185 PRO A O 1
ATOM 1473 N N . ASN A 1 186 ? -0.875 3.733 15.085 1.00 81.75 186 ASN A N 1
ATOM 1474 C CA . ASN A 1 186 ? -1.289 4.021 13.722 1.00 81.75 186 ASN A CA 1
ATOM 1475 C C . ASN A 1 186 ? -2.247 2.971 13.139 1.00 81.75 186 ASN A C 1
ATOM 1477 O O . ASN A 1 186 ? -2.694 3.140 12.003 1.00 81.75 186 ASN A O 1
ATOM 1481 N N . SER A 1 187 ? -2.525 1.873 13.852 1.00 85.25 187 SER A N 1
ATOM 1482 C CA . SER A 1 187 ? -3.459 0.855 13.359 1.00 85.25 187 SER A CA 1
ATOM 1483 C C . SER A 1 187 ? -4.882 1.405 13.337 1.00 85.25 187 SER A C 1
ATOM 1485 O O . SER A 1 187 ? -5.288 2.147 14.230 1.00 85.25 187 SER A O 1
ATOM 1487 N N . LEU A 1 188 ? -5.636 1.043 12.311 1.00 87.38 188 LEU A N 1
ATOM 1488 C CA . LEU A 1 188 ? -7.020 1.448 12.125 1.00 87.38 188 LEU A CA 1
ATOM 1489 C C . LEU A 1 188 ? -7.915 0.229 12.319 1.00 87.38 188 LEU A C 1
ATOM 1491 O O . LEU A 1 188 ? -7.596 -0.871 11.861 1.00 87.38 188 LEU A O 1
ATOM 1495 N N . SER A 1 189 ? -9.058 0.427 12.965 1.00 88.88 189 SER A N 1
ATOM 1496 C CA . SER A 1 189 ? -10.156 -0.528 12.877 1.00 88.88 189 SER A CA 1
ATOM 1497 C C . SER A 1 189 ? -10.662 -0.628 11.432 1.00 88.88 189 SER A C 1
ATOM 1499 O O . SER A 1 189 ? -10.377 0.226 10.588 1.00 88.88 189 SER A O 1
ATOM 1501 N N . LYS A 1 190 ? -11.437 -1.676 11.131 1.00 91.12 190 LYS A N 1
ATOM 1502 C CA . LYS A 1 190 ? -12.055 -1.836 9.808 1.00 91.12 190 LYS A CA 1
ATOM 1503 C C . LYS A 1 190 ? -12.871 -0.599 9.416 1.00 91.12 190 LYS A C 1
ATOM 1505 O O . LYS A 1 190 ? -12.724 -0.113 8.297 1.00 91.12 190 LYS A O 1
ATOM 1510 N N . ASP A 1 191 ? -13.708 -0.109 10.325 1.00 90.50 191 ASP A N 1
ATOM 1511 C CA . ASP A 1 191 ? -14.619 1.000 10.044 1.00 90.50 191 ASP A CA 1
ATOM 1512 C C . ASP A 1 191 ? -13.852 2.312 9.866 1.00 90.50 191 ASP A C 1
ATOM 1514 O O . ASP A 1 191 ? -14.076 3.009 8.880 1.00 90.50 191 ASP A O 1
ATOM 1518 N N . GLU A 1 192 ? -12.858 2.581 10.721 1.00 88.75 192 GLU A N 1
ATOM 1519 C CA . GLU A 1 192 ? -11.959 3.734 10.567 1.00 88.75 192 GLU A CA 1
ATOM 1520 C C . GLU A 1 192 ? -11.186 3.679 9.245 1.00 88.75 192 GLU A C 1
ATOM 1522 O O . GLU A 1 192 ? -11.030 4.697 8.580 1.00 88.75 192 GLU A O 1
ATOM 1527 N N . ALA A 1 193 ? -10.704 2.502 8.829 1.00 89.62 193 ALA A N 1
ATOM 1528 C CA . ALA A 1 193 ? -9.993 2.350 7.562 1.00 89.62 193 ALA A CA 1
ATOM 1529 C C . ALA A 1 193 ? -10.911 2.605 6.354 1.00 89.62 193 ALA A C 1
ATOM 1531 O O . ALA A 1 193 ? -10.489 3.236 5.385 1.00 89.62 193 ALA A O 1
ATOM 1532 N N . ILE A 1 194 ? -12.163 2.137 6.405 1.00 91.44 194 ILE A N 1
ATOM 1533 C CA . ILE A 1 194 ? -13.167 2.397 5.363 1.00 91.44 194 ILE A CA 1
ATOM 1534 C C . ILE A 1 194 ? -13.510 3.886 5.319 1.00 91.44 194 ILE A C 1
ATOM 1536 O O . ILE A 1 194 ? -13.513 4.480 4.240 1.00 91.44 194 ILE A O 1
ATOM 1540 N N . GLU A 1 195 ? -13.776 4.494 6.474 1.00 88.88 195 GLU A N 1
ATOM 1541 C CA . GLU A 1 195 ? -14.079 5.918 6.586 1.00 88.88 195 GLU A CA 1
ATOM 1542 C C . GLU A 1 195 ? -12.924 6.765 6.054 1.00 88.88 195 GLU A C 1
ATOM 1544 O O . GLU A 1 195 ? -13.152 7.656 5.242 1.00 88.88 195 GLU A O 1
ATOM 1549 N N . PHE A 1 196 ? -11.691 6.418 6.419 1.00 85.38 196 PHE A N 1
ATOM 1550 C CA . PHE A 1 196 ? -10.476 7.093 5.979 1.00 85.38 196 PHE A CA 1
ATOM 1551 C C . PHE A 1 196 ? -10.307 7.099 4.453 1.00 85.38 196 PHE A C 1
ATOM 1553 O O . PHE A 1 196 ? -9.890 8.099 3.865 1.00 85.38 196 PHE A O 1
ATOM 1560 N N . VAL A 1 197 ? -10.633 5.982 3.799 1.00 87.25 197 VAL A N 1
ATOM 1561 C CA . VAL A 1 197 ? -10.552 5.868 2.337 1.00 87.25 197 VAL A CA 1
ATOM 1562 C C . VAL A 1 197 ? -11.667 6.648 1.657 1.00 87.25 197 VAL A C 1
ATOM 1564 O O . VAL A 1 197 ? -11.409 7.293 0.647 1.00 87.25 197 VAL A O 1
ATOM 1567 N N . LEU A 1 198 ? -12.893 6.589 2.177 1.00 88.06 198 LEU A N 1
ATOM 1568 C CA . LEU A 1 198 ? -14.047 7.237 1.549 1.00 88.06 198 LEU A CA 1
ATOM 1569 C C . LEU A 1 198 ? -14.038 8.757 1.763 1.00 88.06 198 LEU A C 1
ATOM 1571 O O . LEU A 1 198 ? -14.242 9.511 0.814 1.00 88.06 198 LEU A O 1
ATOM 1575 N N . HIS A 1 199 ? -13.732 9.200 2.981 1.00 81.25 199 HIS A N 1
ATOM 1576 C CA . HIS A 1 199 ? -13.740 10.598 3.406 1.00 81.25 199 HIS A CA 1
ATOM 1577 C C . HIS A 1 199 ? -12.311 11.115 3.567 1.00 81.25 199 HIS A C 1
ATOM 1579 O O . HIS A 1 199 ? -11.867 11.492 4.651 1.00 81.25 199 HIS A O 1
ATOM 1585 N N . THR A 1 200 ? -11.562 11.124 2.466 1.00 68.56 200 THR A N 1
ATOM 1586 C CA . THR A 1 200 ? -10.263 11.800 2.453 1.00 68.56 200 THR A CA 1
ATOM 1587 C C . THR A 1 200 ? -10.495 13.314 2.570 1.00 68.56 200 THR A C 1
ATOM 1589 O O . THR A 1 200 ? -11.214 13.866 1.738 1.00 68.56 200 THR A O 1
ATOM 1592 N N . PRO A 1 201 ? -9.928 14.005 3.579 1.00 63.62 201 PRO A N 1
ATOM 1593 C CA . PRO A 1 201 ? -10.144 15.439 3.754 1.00 63.62 201 PRO A CA 1
ATOM 1594 C C . PRO A 1 201 ? -9.554 16.221 2.580 1.00 63.62 201 PRO A C 1
ATOM 1596 O O . PRO A 1 201 ? -8.475 15.870 2.084 1.00 63.62 201 PRO A O 1
ATOM 1599 N N . GLU A 1 202 ? -10.228 17.299 2.180 1.00 61.00 202 GLU A N 1
ATOM 1600 C CA . GLU A 1 202 ? -9.902 18.090 0.990 1.00 61.00 202 GLU A CA 1
ATOM 1601 C C . GLU A 1 202 ? -8.449 18.609 0.989 1.00 61.00 202 GLU A C 1
ATOM 1603 O O . GLU A 1 202 ? -7.780 18.757 2.023 1.00 61.00 202 GLU A O 1
ATOM 1608 N N . SER A 1 203 ? -7.916 18.863 -0.209 1.00 55.97 203 SER A N 1
ATOM 1609 C CA . SER A 1 203 ? -6.553 19.365 -0.409 1.00 55.97 203 SER A CA 1
ATOM 1610 C C . SER A 1 203 ? -6.292 20.631 0.423 1.00 55.97 203 SER A C 1
ATOM 1612 O O . SER A 1 203 ? -6.916 21.664 0.206 1.00 55.97 203 SER A O 1
ATOM 1614 N N . GLY A 1 204 ? -5.323 20.565 1.344 1.00 53.78 204 GLY A N 1
ATOM 1615 C CA . GLY A 1 204 ? -4.940 21.674 2.231 1.00 53.78 204 GLY A CA 1
ATOM 1616 C C . GLY A 1 204 ? -5.188 21.409 3.717 1.00 53.78 204 GLY A C 1
ATOM 1617 O O . GLY A 1 204 ? -4.479 21.966 4.553 1.00 53.78 204 GLY A O 1
ATOM 1618 N N . GLU A 1 205 ? -6.103 20.500 4.060 1.00 57.94 205 GLU A N 1
ATOM 1619 C CA . GLU A 1 205 ? -6.332 20.124 5.456 1.00 57.94 205 GLU A CA 1
ATOM 1620 C C . GLU A 1 205 ? -5.371 19.017 5.922 1.00 57.94 205 GLU A C 1
ATOM 1622 O O . GLU A 1 205 ? -5.112 18.057 5.181 1.00 57.94 205 GLU A O 1
ATOM 1627 N N . PRO A 1 206 ? -4.811 19.110 7.141 1.00 60.12 206 PRO A N 1
ATOM 1628 C CA . PRO A 1 206 ? -3.956 18.064 7.677 1.00 60.12 206 PRO A CA 1
ATOM 1629 C C . PRO A 1 206 ? -4.769 16.788 7.910 1.00 60.12 206 PRO A C 1
ATOM 1631 O O . PRO A 1 206 ? -5.733 16.784 8.671 1.00 60.12 206 PRO A O 1
ATOM 1634 N N . VAL A 1 207 ? -4.338 15.683 7.301 1.00 65.75 207 VAL A N 1
ATOM 1635 C CA . VAL A 1 207 ? -4.881 14.359 7.612 1.00 65.75 207 VAL A CA 1
ATOM 1636 C C . VAL A 1 207 ? -4.349 13.946 8.976 1.00 65.75 207 VAL A C 1
ATOM 1638 O O . VAL A 1 207 ? -3.138 13.789 9.154 1.00 65.75 207 VAL A O 1
ATOM 1641 N N . ARG A 1 208 ? -5.246 13.789 9.945 1.00 63.41 208 ARG A N 1
ATOM 1642 C CA . ARG A 1 208 ? -4.915 13.230 11.256 1.00 63.41 208 ARG A CA 1
ATOM 1643 C C . ARG A 1 208 ? -5.377 11.783 11.309 1.00 63.41 208 ARG A C 1
ATOM 1645 O O . ARG A 1 208 ? -6.394 11.434 10.718 1.00 63.41 208 ARG A O 1
ATOM 1652 N N . ALA A 1 209 ? -4.624 10.958 12.030 1.00 64.19 209 ALA A N 1
ATOM 1653 C CA . ALA A 1 209 ? -5.143 9.673 12.473 1.00 64.19 209 ALA A CA 1
ATOM 1654 C C . ALA A 1 209 ? -6.423 9.910 13.305 1.00 64.19 209 ALA A C 1
ATOM 1656 O O . ALA A 1 209 ? -6.511 10.959 13.957 1.00 64.19 209 ALA A O 1
ATOM 1657 N N . PRO A 1 210 ? -7.393 8.979 13.295 1.00 65.38 210 PRO A N 1
ATOM 1658 C CA . PRO A 1 210 ? -8.575 9.087 14.142 1.00 65.38 210 PRO A CA 1
ATOM 1659 C C . PRO A 1 210 ? -8.162 9.301 15.605 1.00 65.38 210 PRO A C 1
ATOM 1661 O O . PRO A 1 210 ? -7.241 8.651 16.111 1.00 65.38 210 PRO A O 1
ATOM 1664 N N . GLU A 1 211 ? -8.798 10.267 16.274 1.00 62.84 211 GLU A N 1
ATOM 1665 C CA . GLU A 1 211 ? -8.511 10.566 17.677 1.00 62.84 211 GLU A CA 1
ATOM 1666 C C . GLU A 1 211 ? -8.970 9.391 18.544 1.00 62.84 211 GLU A C 1
ATOM 1668 O O . GLU A 1 211 ? -10.159 9.205 18.795 1.00 62.84 211 GLU A O 1
ATOM 1673 N N . ARG A 1 212 ? -8.019 8.583 19.026 1.00 65.19 212 ARG A N 1
ATOM 1674 C CA . ARG A 1 212 ? -8.326 7.564 20.032 1.00 65.19 212 ARG A CA 1
ATOM 1675 C C . ARG A 1 212 ? -8.685 8.244 21.355 1.00 65.19 212 ARG A C 1
ATOM 1677 O O . ARG A 1 212 ? -8.057 9.253 21.700 1.00 65.19 212 ARG A O 1
ATOM 1684 N N . PRO A 1 213 ? -9.647 7.702 22.124 1.00 53.34 213 PRO A N 1
ATOM 1685 C CA . PRO A 1 213 ? -10.000 8.261 23.418 1.00 53.34 213 PRO A CA 1
ATOM 1686 C C . PRO A 1 213 ? -8.741 8.347 24.283 1.00 53.34 213 PRO A C 1
ATOM 1688 O O . PRO A 1 213 ? -8.119 7.333 24.607 1.00 53.34 213 PRO A O 1
ATOM 1691 N N . LYS A 1 214 ? -8.347 9.577 24.642 1.00 52.12 214 LYS A N 1
ATOM 1692 C CA . LYS A 1 214 ? -7.349 9.799 25.691 1.00 52.12 214 LYS A CA 1
ATOM 1693 C C . LYS A 1 214 ? -7.881 9.079 26.916 1.00 52.12 214 LYS A C 1
ATOM 1695 O O . LYS A 1 214 ? -9.001 9.364 27.330 1.00 52.12 214 LYS A O 1
ATOM 1700 N N . SER A 1 215 ? -7.104 8.127 27.427 1.00 52.16 215 SER A N 1
ATOM 1701 C CA . SER A 1 215 ? -7.425 7.340 28.615 1.00 52.16 215 SER A CA 1
ATOM 1702 C C . SER A 1 215 ? -8.217 8.180 29.613 1.00 52.16 215 SER A C 1
ATOM 1704 O O . SER A 1 215 ? -7.722 9.223 30.053 1.00 52.16 215 SER A O 1
ATOM 1706 N N . ILE A 1 216 ? -9.433 7.740 29.939 1.00 47.97 216 ILE A N 1
ATOM 1707 C CA . ILE A 1 216 ? -10.188 8.275 31.068 1.00 47.97 216 ILE A CA 1
ATOM 1708 C C . ILE A 1 216 ? -9.220 8.212 32.250 1.00 47.97 216 ILE A C 1
ATOM 1710 O O . ILE A 1 216 ? -8.752 7.125 32.605 1.00 47.97 216 ILE A O 1
ATOM 1714 N N . ARG A 1 217 ? -8.827 9.377 32.783 1.00 43.31 217 ARG A N 1
ATOM 1715 C CA . ARG A 1 217 ? -8.200 9.420 34.101 1.00 43.31 217 ARG A CA 1
ATOM 1716 C C . ARG A 1 217 ? -9.230 8.786 35.015 1.00 43.31 217 ARG A C 1
ATOM 1718 O O . ARG A 1 217 ? -10.325 9.315 35.165 1.00 43.31 217 ARG A O 1
ATOM 1725 N N . VAL A 1 218 ? -8.916 7.596 35.505 1.00 50.34 218 VAL A N 1
ATOM 1726 C CA . VAL A 1 218 ? -9.595 7.079 36.679 1.00 50.34 218 VAL A CA 1
ATOM 1727 C C . VAL A 1 218 ? -9.128 8.026 37.768 1.00 50.34 218 VAL A C 1
ATOM 1729 O O . VAL A 1 218 ? -7.969 7.963 38.173 1.00 50.34 218 VAL A O 1
ATOM 1732 N N . ASP A 1 219 ? -9.968 9.004 38.089 1.00 48.59 219 ASP A N 1
ATOM 1733 C CA . ASP A 1 219 ? -9.820 9.757 39.320 1.00 48.59 219 ASP A CA 1
ATOM 1734 C C . ASP A 1 219 ? -9.943 8.703 40.430 1.00 48.59 219 ASP A C 1
ATOM 1736 O O . ASP A 1 219 ? -10.985 8.068 40.594 1.00 48.59 219 ASP A O 1
ATOM 1740 N N . GLU A 1 220 ? -8.808 8.378 41.046 1.00 46.09 220 GLU A N 1
ATOM 1741 C CA . GLU A 1 220 ? -8.755 7.538 42.237 1.00 46.09 220 GLU A CA 1
ATOM 1742 C C . GLU A 1 220 ? -9.327 8.370 43.390 1.00 46.09 220 GLU A C 1
ATOM 1744 O O . GLU A 1 220 ? -8.691 9.332 43.828 1.00 46.09 220 GLU A O 1
ATOM 1749 N N . ASP A 1 221 ? -10.543 8.019 43.817 1.00 50.25 221 ASP A N 1
ATOM 1750 C CA . ASP A 1 221 ? -11.112 8.389 45.121 1.00 50.25 221 ASP A CA 1
ATOM 1751 C C . ASP A 1 221 ? -10.485 7.550 46.250 1.00 50.25 221 ASP A C 1
ATOM 1753 O O . ASP A 1 221 ? -10.295 6.323 46.054 1.00 50.25 221 ASP A O 1
#

Organism: NCBI:txid1477021